Protein AF-A0A7S1W900-F1 (afdb_monomer)

Sequence (245 aa):
PTPAPTPAPTPAPTPAPTPSPEATLAKQIEGEIRQSGWLAIRGLQQLEGNLRAGLANKTVISDVAQSIVDKAKLDFRGRRREAERELDERFEALHAEALSPANYSEGDVRSAASRVQEAANVLSSISRDEIRAMRQDVRQRHRADATRVKILVKEVRTAAKEAQKFGRKVVKALRKSGAGRGAAKRAGVEMGLAADQMRLQAEIESERAEDLTEEYSAALEAALDSRIEQLQDAEDSERMARDDR

pLDDT: mean 90.15, std 6.51, range [66.5, 97.88]

Foldseek 3Di:
DDDDDDDDDDDDDDDDDDDDPVVVVLVVVLVVLLVQLVVLLVVLVVLLVVLVVCVVDLVNLLVVLVVLLVVLCVVLVVVLVVLVVQLVVLVVVLVVVVPPPPDDDPVSNVVSVVSNVVSVVSNVVSLVVSLVSSLVVLVVQLVVLLVSLVVSLVSSLVSLVVLLVSLVVQLVVCVVVVNPNVVSVVSNVVSNVSSVVSNVSSVVSSVSSNVSSVVSSVSSVVSNVVVSVVVVVVVVVVVVVVVVD

Structure (mmCIF, N/CA/C/O backbone):
data_AF-A0A7S1W900-F1
#
_entry.id   AF-A0A7S1W900-F1
#
loop_
_atom_site.group_PDB
_atom_site.id
_atom_site.type_symbol
_atom_site.label_atom_id
_atom_site.label_alt_id
_atom_site.label_comp_id
_atom_site.label_asym_id
_atom_site.label_entity_id
_atom_site.label_seq_id
_atom_site.pdbx_PDB_ins_code
_atom_site.Cartn_x
_atom_site.Cartn_y
_atom_site.Cartn_z
_atom_site.occupancy
_atom_site.B_iso_or_equiv
_atom_site.auth_seq_id
_atom_site.auth_comp_id
_atom_site.auth_asym_id
_atom_site.auth_atom_id
_atom_site.pdbx_PDB_model_num
ATOM 1 N N . PRO A 1 1 ? -34.437 -39.449 81.558 1.00 67.00 1 PRO A N 1
ATOM 2 C CA . PRO A 1 1 ? -33.569 -39.006 80.440 1.00 67.00 1 PRO A CA 1
ATOM 3 C C . PRO A 1 1 ? -34.423 -38.194 79.466 1.00 67.00 1 PRO A C 1
ATOM 5 O O . PRO A 1 1 ? -35.384 -38.734 78.929 1.00 67.00 1 PRO A O 1
ATOM 8 N N . THR A 1 2 ? -34.155 -36.897 79.333 1.00 70.00 2 THR A N 1
ATOM 9 C CA . THR A 1 2 ? -34.925 -36.004 78.454 1.00 70.00 2 THR A CA 1
ATOM 10 C C . THR A 1 2 ? -34.403 -36.166 77.024 1.00 70.00 2 THR A C 1
ATOM 12 O O . THR A 1 2 ? -33.193 -36.028 76.833 1.00 70.00 2 THR A O 1
ATOM 15 N N . PRO A 1 3 ? -35.244 -36.506 76.032 1.00 71.62 3 PRO A N 1
ATOM 16 C CA . PRO A 1 3 ? -34.784 -36.660 74.657 1.00 71.62 3 PRO A CA 1
ATOM 17 C C . PRO A 1 3 ? -34.205 -35.335 74.149 1.00 71.62 3 PRO A C 1
ATOM 19 O O . PRO A 1 3 ? -34.796 -34.271 74.340 1.00 71.62 3 PRO A O 1
ATOM 22 N N . ALA A 1 4 ? -33.022 -35.411 73.535 1.00 77.06 4 ALA A N 1
ATOM 23 C CA . ALA A 1 4 ? -32.377 -34.265 72.914 1.00 77.06 4 ALA A CA 1
ATOM 24 C C . ALA A 1 4 ? -33.270 -33.721 71.783 1.00 77.06 4 ALA A C 1
ATOM 26 O O . ALA A 1 4 ? -33.831 -34.518 71.023 1.00 77.06 4 ALA A O 1
ATOM 27 N N . PRO A 1 5 ? -33.428 -32.391 71.663 1.00 81.25 5 PRO A N 1
ATOM 28 C CA . PRO A 1 5 ? -34.291 -31.801 70.650 1.00 81.25 5 PRO A CA 1
ATOM 29 C C . PRO A 1 5 ? -33.794 -32.167 69.249 1.00 81.25 5 PRO A C 1
ATOM 31 O O . PRO A 1 5 ? -32.620 -31.993 68.921 1.00 81.25 5 PRO A O 1
ATOM 34 N N . THR A 1 6 ? -34.701 -32.676 68.416 1.00 83.44 6 THR A N 1
ATOM 35 C CA . THR A 1 6 ? -34.446 -32.914 66.995 1.00 83.44 6 THR A CA 1
ATOM 36 C C . THR A 1 6 ? -34.157 -31.572 66.309 1.00 83.44 6 THR A C 1
ATOM 38 O O . THR A 1 6 ? -34.955 -30.644 66.466 1.00 83.44 6 THR A O 1
ATOM 41 N N . PRO A 1 7 ? -33.044 -31.428 65.564 1.00 83.00 7 PRO A N 1
ATOM 42 C CA . PRO A 1 7 ? -32.741 -30.200 64.836 1.00 83.00 7 PRO A CA 1
ATOM 43 C C . PRO A 1 7 ? -33.877 -29.835 63.876 1.00 83.00 7 PRO A C 1
ATOM 45 O O . PRO A 1 7 ? -34.374 -30.692 63.144 1.00 83.00 7 PRO A O 1
ATOM 48 N N . ALA A 1 8 ? -34.278 -28.562 63.871 1.00 86.69 8 ALA A N 1
ATOM 49 C CA . ALA A 1 8 ? -35.253 -28.061 62.912 1.00 86.69 8 ALA A CA 1
ATOM 50 C C . ALA A 1 8 ? -34.697 -28.198 61.480 1.00 86.69 8 ALA A C 1
ATOM 52 O O . ALA A 1 8 ? -33.511 -27.923 61.264 1.00 86.69 8 ALA A O 1
ATOM 53 N N . PRO A 1 9 ? -35.519 -28.610 60.499 1.00 86.12 9 PRO A N 1
ATOM 54 C CA . PRO A 1 9 ? -35.070 -28.746 59.121 1.00 86.12 9 PRO A CA 1
ATOM 55 C C . PRO A 1 9 ? -34.566 -27.398 58.598 1.00 86.12 9 PRO A C 1
ATOM 57 O O . PRO A 1 9 ? -35.226 -26.369 58.756 1.00 86.12 9 PRO A O 1
ATOM 60 N N . THR A 1 10 ? -33.389 -27.401 57.971 1.00 89.69 10 THR A N 1
ATOM 61 C CA . THR A 1 10 ? -32.873 -26.226 57.265 1.00 89.69 10 THR A CA 1
ATOM 62 C C . THR A 1 10 ? -33.870 -25.841 56.166 1.00 89.69 10 THR A C 1
ATOM 64 O O . THR A 1 10 ? -34.232 -26.707 55.365 1.00 89.69 10 THR A O 1
ATOM 67 N N . PRO A 1 11 ? -34.337 -24.579 56.108 1.00 86.75 11 PRO A N 1
ATOM 68 C CA . PRO A 1 11 ? -35.240 -24.135 55.054 1.00 86.75 11 PRO A CA 1
ATOM 69 C C . PRO A 1 11 ? -34.627 -24.392 53.678 1.00 86.75 11 PRO A C 1
ATOM 71 O O . PRO A 1 11 ? -33.436 -24.146 53.470 1.00 86.75 11 PRO A O 1
ATOM 74 N N . ALA A 1 12 ? -35.441 -24.864 52.734 1.00 91.12 12 ALA A N 1
ATOM 75 C CA . ALA A 1 12 ? -35.015 -24.976 51.348 1.00 91.12 12 ALA A CA 1
ATOM 76 C C . ALA A 1 12 ? -34.582 -23.590 50.829 1.00 91.12 12 ALA A C 1
ATOM 78 O O . ALA A 1 12 ? -35.235 -22.591 51.150 1.00 91.12 12 ALA A O 1
ATOM 79 N N . PRO A 1 13 ? -33.496 -23.502 50.044 1.00 89.44 13 PRO A N 1
ATOM 80 C CA . PRO A 1 13 ? -33.056 -22.230 49.495 1.00 89.44 13 PRO A CA 1
ATOM 81 C C . PRO A 1 13 ? -34.168 -21.623 48.632 1.00 89.44 13 PRO A C 1
ATOM 83 O O . PRO A 1 13 ? -34.720 -22.285 47.753 1.00 89.44 13 PRO A O 1
ATOM 86 N N . THR A 1 14 ? -34.492 -20.352 48.877 1.00 91.50 14 THR A N 1
ATOM 87 C CA . THR A 1 14 ? -35.422 -19.598 48.031 1.00 91.50 14 THR A CA 1
ATOM 88 C C . THR A 1 14 ? -34.877 -19.559 46.596 1.00 91.50 14 THR A C 1
ATOM 90 O O . THR A 1 14 ? -33.707 -19.206 46.417 1.00 91.50 14 THR A O 1
ATOM 93 N N . PRO A 1 15 ? -35.684 -19.889 45.568 1.00 87.69 15 PRO A N 1
ATOM 94 C CA . PRO A 1 15 ? -35.248 -19.820 44.178 1.00 87.69 15 PRO A CA 1
ATOM 95 C C . PRO A 1 15 ? -34.748 -18.417 43.827 1.00 87.69 15 PRO A C 1
ATOM 97 O O . PRO A 1 15 ? -35.372 -17.416 44.188 1.00 87.69 15 PRO A O 1
ATOM 100 N N . ALA A 1 16 ? -33.632 -18.335 43.101 1.00 87.88 16 ALA A N 1
ATOM 101 C CA . ALA A 1 16 ? -33.170 -17.064 42.559 1.00 87.88 16 ALA A CA 1
ATOM 102 C C . ALA A 1 16 ? -34.217 -16.507 41.573 1.00 87.88 16 ALA A C 1
ATOM 104 O O . ALA A 1 16 ? -34.815 -17.280 40.818 1.00 87.88 16 ALA A O 1
ATOM 105 N N . PRO A 1 17 ? -34.446 -15.183 41.544 1.00 82.62 17 PRO A N 1
ATOM 106 C CA . PRO A 1 17 ? -35.405 -14.590 40.623 1.00 82.62 17 PRO A CA 1
ATOM 107 C C . PRO A 1 17 ? -34.992 -14.854 39.172 1.00 82.62 17 PRO A C 1
ATOM 109 O O . PRO A 1 17 ? -33.846 -14.616 38.781 1.00 82.62 17 PRO A O 1
ATOM 112 N N . THR A 1 18 ? -35.941 -15.319 38.361 1.00 87.44 18 THR A N 1
ATOM 113 C CA . THR A 1 18 ? -35.760 -15.453 36.914 1.00 87.44 18 THR A CA 1
ATOM 114 C C . THR A 1 18 ? -35.522 -14.066 36.302 1.00 87.44 18 THR A C 1
ATOM 116 O O . THR A 1 18 ? -36.272 -13.133 36.605 1.00 87.44 18 THR A O 1
ATOM 119 N N . PRO A 1 19 ? -34.490 -13.880 35.459 1.00 80.25 19 PRO A N 1
ATOM 120 C CA . PRO A 1 19 ? -34.249 -12.594 34.816 1.00 80.25 19 PRO A CA 1
ATOM 121 C C . PRO A 1 19 ? -35.414 -12.205 33.895 1.00 80.25 19 PRO A C 1
ATOM 123 O O . PRO A 1 19 ? -35.960 -13.039 33.177 1.00 80.25 19 PRO A O 1
ATOM 126 N N . SER A 1 20 ? -35.770 -10.917 33.894 1.00 84.19 20 SER A N 1
ATOM 127 C CA . SER A 1 20 ? -36.757 -10.360 32.959 1.00 84.19 20 SER A CA 1
ATOM 128 C C . SER A 1 20 ? -36.246 -10.439 31.508 1.00 84.19 20 SER A C 1
ATOM 130 O O . SER A 1 20 ? -35.050 -10.212 31.291 1.00 84.19 20 SER A O 1
ATOM 132 N N . PRO A 1 21 ? -37.116 -10.670 30.502 1.00 78.94 21 PRO A N 1
ATOM 133 C CA . PRO A 1 21 ? -36.743 -10.647 29.084 1.00 78.94 21 PRO A CA 1
ATOM 134 C C . PRO A 1 21 ? -35.971 -9.388 28.662 1.00 78.94 21 PRO A C 1
ATOM 136 O O . PRO A 1 21 ? -35.023 -9.470 27.882 1.00 78.94 21 PRO A O 1
ATOM 139 N N . GLU A 1 22 ? -36.312 -8.225 29.227 1.00 75.19 22 GLU A N 1
ATOM 140 C CA . GLU A 1 22 ? -35.608 -6.961 28.963 1.00 75.19 22 GLU A CA 1
ATOM 141 C C . GLU A 1 22 ? -34.148 -6.996 29.433 1.00 75.19 22 GLU A C 1
ATOM 143 O O . GLU A 1 22 ? -33.258 -6.470 28.764 1.00 75.19 22 GLU A O 1
ATOM 148 N N . ALA A 1 23 ? -33.887 -7.639 30.576 1.00 75.25 23 ALA A N 1
ATOM 149 C CA . ALA A 1 23 ? -32.537 -7.792 31.107 1.00 75.25 23 ALA A CA 1
ATOM 150 C C . ALA A 1 23 ? -31.701 -8.736 30.230 1.00 75.25 23 ALA A C 1
ATOM 152 O O . ALA A 1 23 ? -30.505 -8.504 30.049 1.00 75.25 23 ALA A O 1
ATOM 153 N N . THR A 1 24 ? -32.328 -9.766 29.657 1.00 83.88 24 THR A N 1
ATOM 154 C CA . THR A 1 24 ? -31.685 -10.680 28.705 1.00 83.88 24 THR A CA 1
ATOM 155 C C . THR A 1 24 ? -31.317 -9.959 27.408 1.00 83.88 24 THR A C 1
ATOM 157 O O . THR A 1 24 ? -30.159 -10.010 26.999 1.00 83.88 24 THR A O 1
ATOM 160 N N . LEU A 1 25 ? -32.253 -9.210 26.812 1.00 77.25 25 LEU A N 1
ATOM 161 C CA . LEU A 1 25 ? -31.998 -8.441 25.589 1.00 77.25 25 LEU A CA 1
ATOM 162 C C . LEU A 1 25 ? -30.910 -7.377 25.798 1.00 77.25 25 LEU A C 1
ATOM 164 O O . LEU A 1 25 ? -30.047 -7.192 24.945 1.00 77.25 25 LEU A O 1
ATOM 168 N N . ALA A 1 26 ? -30.908 -6.702 26.952 1.00 75.31 26 ALA A N 1
ATOM 169 C CA . ALA A 1 26 ? -29.874 -5.726 27.274 1.00 75.31 26 ALA A CA 1
ATOM 170 C C . ALA A 1 26 ? -28.474 -6.366 27.335 1.00 75.31 26 ALA A C 1
ATOM 172 O O . ALA A 1 26 ? -27.530 -5.831 26.757 1.00 75.31 26 ALA A O 1
ATOM 173 N N . LYS A 1 27 ? -28.336 -7.530 27.979 1.00 84.06 27 LYS A N 1
ATOM 174 C CA . LYS A 1 27 ? -27.060 -8.264 28.004 1.00 84.06 27 LYS A CA 1
ATOM 175 C C . LYS A 1 27 ? -26.620 -8.722 26.615 1.00 84.06 27 LYS A C 1
ATOM 177 O O . LYS A 1 27 ? -25.426 -8.727 26.332 1.00 84.06 27 LYS A O 1
ATOM 182 N N . GLN A 1 28 ? -27.565 -9.092 25.754 1.00 86.81 28 GLN A N 1
ATOM 183 C CA . GLN A 1 28 ? -27.255 -9.487 24.38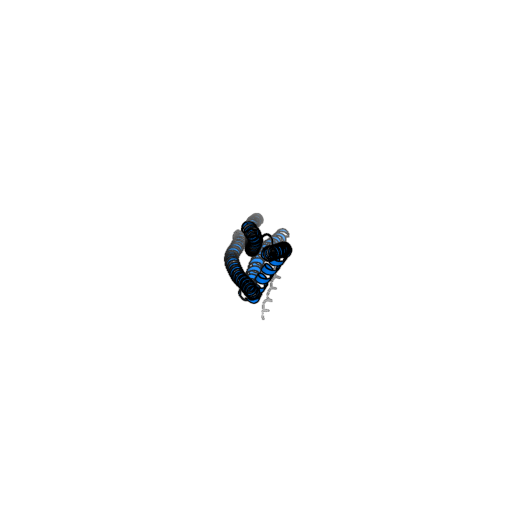4 1.00 86.81 28 GLN A CA 1
ATOM 184 C C . GLN A 1 28 ? -26.713 -8.304 23.568 1.00 86.81 28 GLN A C 1
ATOM 186 O O . GLN A 1 28 ? -25.628 -8.409 23.003 1.00 86.81 28 GLN A O 1
ATOM 191 N N . ILE A 1 29 ? -27.401 -7.157 23.589 1.00 78.94 29 ILE A N 1
ATOM 192 C CA . ILE A 1 29 ? -26.955 -5.939 22.888 1.00 78.94 29 ILE A CA 1
ATOM 193 C C . ILE A 1 29 ? -25.596 -5.462 23.428 1.00 78.94 29 ILE A C 1
ATOM 195 O O . ILE A 1 29 ? -24.733 -5.041 22.661 1.00 78.94 29 ILE A O 1
ATOM 199 N N . GLU A 1 30 ? -25.373 -5.545 24.744 1.00 81.44 30 GLU A N 1
ATOM 200 C CA . GLU A 1 30 ? -24.059 -5.291 25.350 1.00 81.44 30 GLU A CA 1
ATOM 201 C C . GLU A 1 30 ? -22.972 -6.191 24.759 1.00 81.44 30 GLU A C 1
ATOM 203 O O . GLU A 1 30 ? -21.899 -5.701 24.397 1.00 81.44 30 GLU A O 1
ATOM 208 N N . GLY A 1 31 ? -23.249 -7.494 24.672 1.00 87.50 31 GLY A N 1
ATOM 209 C CA . GLY A 1 31 ? -22.343 -8.477 24.092 1.00 87.50 31 GLY A CA 1
ATOM 210 C C . GLY A 1 31 ? -21.997 -8.147 22.643 1.00 87.50 31 GLY A C 1
ATOM 211 O O . GLY A 1 31 ? -20.819 -8.104 22.303 1.00 87.50 31 GLY A O 1
ATOM 212 N N . GLU A 1 32 ? -23.000 -7.828 21.825 1.00 86.25 32 GLU A N 1
ATOM 213 C CA . GLU A 1 32 ? -22.837 -7.493 20.405 1.00 86.25 32 GLU A CA 1
ATOM 214 C C . GLU A 1 32 ? -21.998 -6.222 20.197 1.00 86.25 32 GLU A C 1
ATOM 216 O O . GLU A 1 32 ? -21.042 -6.233 19.418 1.00 86.25 32 GLU A O 1
ATOM 221 N N . ILE A 1 33 ? -22.283 -5.143 20.939 1.00 80.81 33 ILE A N 1
ATOM 222 C CA . ILE A 1 33 ? -21.513 -3.892 20.842 1.00 80.81 33 ILE A CA 1
ATOM 223 C C . ILE A 1 33 ? -20.058 -4.124 21.262 1.00 80.81 33 ILE A C 1
ATOM 225 O O . ILE A 1 33 ? -19.132 -3.665 20.586 1.00 80.81 33 ILE A O 1
ATOM 229 N N . ARG A 1 34 ? -19.837 -4.844 22.372 1.00 84.94 34 ARG A N 1
ATOM 230 C CA . ARG A 1 34 ? -18.475 -5.156 22.818 1.00 84.94 34 ARG A CA 1
ATOM 231 C C . ARG A 1 34 ? -17.745 -6.007 21.791 1.00 84.94 34 ARG A C 1
ATOM 233 O O . ARG A 1 34 ? -16.595 -5.714 21.477 1.00 84.94 34 ARG A O 1
ATOM 240 N N . GLN A 1 35 ? -18.406 -7.031 21.267 1.00 89.75 35 GLN A N 1
ATOM 241 C CA . GLN A 1 35 ? -17.838 -7.922 20.268 1.00 89.75 35 GLN A CA 1
ATOM 242 C C . GLN A 1 35 ? -17.445 -7.158 19.001 1.00 89.75 35 GLN A C 1
ATOM 244 O O . GLN A 1 35 ? -16.332 -7.346 18.522 1.00 89.75 35 GLN A O 1
ATOM 249 N N . SER A 1 36 ? -18.295 -6.258 18.500 1.00 83.81 36 SER A N 1
ATOM 250 C CA . SER A 1 36 ? -17.981 -5.425 17.332 1.00 83.81 36 SER A CA 1
ATOM 251 C C . SER A 1 36 ? -16.737 -4.554 17.558 1.00 83.81 36 SER A C 1
ATOM 253 O O . SER A 1 36 ? -15.822 -4.574 16.735 1.00 83.81 36 SER A O 1
ATOM 255 N N . GLY A 1 37 ? -16.638 -3.869 18.705 1.00 81.00 37 GLY A N 1
ATOM 256 C CA . GLY A 1 37 ? -15.454 -3.069 19.044 1.00 81.00 37 GLY A CA 1
ATOM 257 C C . GLY A 1 37 ? -14.169 -3.901 19.124 1.00 81.00 37 GLY A C 1
ATOM 258 O O . GLY A 1 37 ? -13.145 -3.520 18.559 1.00 81.00 37 GLY A O 1
ATOM 259 N N . TRP A 1 38 ? -14.227 -5.070 19.768 1.00 89.19 38 TRP A N 1
ATOM 260 C CA . TRP A 1 38 ? -13.081 -5.979 19.875 1.00 89.19 38 TRP A CA 1
ATOM 261 C C . TRP A 1 38 ? -12.681 -6.618 18.541 1.00 89.19 38 TRP A C 1
ATOM 263 O O . TRP A 1 38 ? -11.497 -6.871 18.324 1.00 89.19 38 TRP A O 1
ATOM 273 N N . LEU A 1 39 ? -13.631 -6.864 17.635 1.00 90.06 39 LEU A N 1
ATOM 274 C CA . LEU A 1 39 ? -13.332 -7.356 16.288 1.00 90.06 39 LEU A CA 1
ATOM 275 C C . LEU A 1 39 ? -12.540 -6.327 15.474 1.00 90.06 39 LEU A C 1
ATOM 277 O O . LEU A 1 39 ? -11.573 -6.707 14.820 1.00 90.06 39 LEU A O 1
ATOM 281 N N . ALA A 1 40 ? -12.886 -5.041 15.561 1.00 83.31 40 ALA A N 1
ATOM 282 C CA . ALA A 1 40 ? -12.136 -3.987 14.878 1.00 83.31 40 ALA A CA 1
ATOM 283 C C . ALA A 1 40 ? -10.716 -3.808 15.459 1.00 83.31 40 ALA A C 1
ATOM 285 O O . ALA A 1 40 ? -9.762 -3.666 14.695 1.00 83.31 40 ALA A O 1
ATOM 286 N N . ILE A 1 41 ? -10.540 -3.925 16.786 1.00 87.44 41 ILE A N 1
ATOM 287 C CA . ILE A 1 41 ? -9.203 -3.965 17.422 1.00 87.44 41 ILE A CA 1
ATOM 288 C C . ILE A 1 41 ? -8.391 -5.166 16.912 1.00 87.44 41 ILE A C 1
ATOM 290 O O . ILE A 1 41 ? -7.233 -5.014 16.535 1.00 87.44 41 ILE A O 1
ATOM 294 N N . ARG A 1 42 ? -8.999 -6.357 16.826 1.00 92.81 42 ARG A N 1
ATOM 295 C CA . ARG A 1 42 ? -8.333 -7.540 16.257 1.00 92.81 42 ARG A CA 1
ATOM 296 C C . ARG A 1 42 ? -7.947 -7.328 14.789 1.00 92.81 42 ARG A C 1
ATOM 298 O O . ARG A 1 42 ? -6.903 -7.811 14.367 1.00 92.81 42 ARG A O 1
ATOM 305 N N . GLY A 1 43 ? -8.760 -6.595 14.028 1.00 88.00 43 GLY A N 1
ATOM 306 C CA . GLY A 1 43 ? -8.434 -6.179 12.665 1.00 88.00 43 GLY A CA 1
ATOM 307 C C . GLY A 1 43 ? -7.162 -5.328 12.595 1.00 88.00 43 GLY A C 1
ATOM 308 O O . GLY A 1 43 ? -6.315 -5.587 11.742 1.00 88.00 43 GLY A O 1
ATOM 309 N N . LEU A 1 44 ? -6.986 -4.374 13.522 1.00 85.62 44 LEU A N 1
ATOM 310 C CA . LEU A 1 44 ? -5.751 -3.581 13.635 1.00 85.62 44 LEU A CA 1
ATOM 311 C C . LEU A 1 44 ? -4.548 -4.469 13.963 1.00 85.62 44 LEU A C 1
ATOM 313 O O . LEU A 1 44 ? -3.542 -4.405 13.266 1.00 85.62 44 LEU A O 1
ATOM 317 N N . GLN A 1 45 ? -4.679 -5.361 14.946 1.00 91.62 45 GLN A N 1
ATOM 318 C CA . GLN A 1 45 ? -3.609 -6.290 15.336 1.00 91.62 45 GLN A CA 1
ATOM 319 C C . GLN A 1 45 ? -3.221 -7.253 14.207 1.00 91.62 45 GLN A C 1
ATOM 321 O O . GLN A 1 45 ? -2.052 -7.587 14.029 1.00 91.62 45 GLN A O 1
ATOM 326 N N . GLN A 1 46 ? -4.193 -7.710 13.414 1.00 94.69 46 GLN A N 1
ATOM 327 C CA . GLN A 1 46 ? -3.918 -8.544 12.248 1.00 94.69 46 GLN A CA 1
ATOM 328 C C . GLN A 1 46 ? -3.172 -7.756 11.164 1.00 94.69 46 GLN A C 1
ATOM 330 O O . GLN A 1 46 ? -2.237 -8.285 10.566 1.00 94.69 46 GLN A O 1
ATOM 335 N N . LEU A 1 47 ? -3.559 -6.500 10.917 1.00 90.19 47 LEU A N 1
ATOM 336 C CA . LEU A 1 47 ? -2.846 -5.619 9.992 1.00 90.19 47 LEU A CA 1
ATOM 337 C C . LEU A 1 47 ? -1.409 -5.364 10.467 1.00 90.19 47 LEU A C 1
ATOM 339 O O . LEU A 1 47 ? -0.482 -5.537 9.683 1.00 90.19 47 LEU A O 1
ATOM 343 N N . GLU A 1 48 ? -1.221 -5.049 11.749 1.00 92.31 48 GLU A N 1
ATOM 344 C CA . GLU A 1 48 ? 0.088 -4.902 12.399 1.00 92.31 48 GLU A CA 1
ATOM 345 C C . GLU A 1 48 ? 0.946 -6.163 12.216 1.00 92.31 48 GLU A C 1
ATOM 347 O O . GLU A 1 48 ? 2.098 -6.084 11.788 1.00 92.31 48 GLU A O 1
ATOM 352 N N . GLY A 1 49 ? 0.374 -7.342 12.480 1.00 93.56 49 GLY A N 1
ATOM 353 C CA . GLY A 1 49 ? 1.042 -8.629 12.296 1.00 93.56 49 GLY A CA 1
ATOM 354 C C . GLY A 1 49 ? 1.461 -8.880 10.847 1.00 93.56 49 GLY A C 1
ATOM 355 O O . GLY A 1 49 ? 2.584 -9.320 10.604 1.00 93.56 49 GLY A O 1
ATOM 356 N N . ASN A 1 50 ? 0.601 -8.546 9.882 1.00 93.00 50 ASN A N 1
ATOM 357 C CA . ASN A 1 50 ? 0.912 -8.662 8.458 1.00 93.00 50 ASN A CA 1
ATOM 358 C C . ASN A 1 50 ? 2.032 -7.698 8.035 1.00 93.00 50 ASN A C 1
ATOM 360 O O . ASN A 1 50 ? 2.951 -8.114 7.331 1.00 93.00 50 ASN A O 1
ATOM 364 N N . LEU A 1 51 ? 1.983 -6.436 8.481 1.00 91.62 51 LEU A N 1
ATOM 365 C CA . LEU A 1 51 ? 3.006 -5.427 8.186 1.00 91.62 51 LEU A CA 1
ATOM 366 C C . LEU A 1 51 ? 4.359 -5.824 8.783 1.00 91.62 51 LEU A C 1
ATOM 368 O O . LEU A 1 51 ? 5.364 -5.828 8.074 1.00 91.62 51 LEU A O 1
ATOM 372 N N . ARG A 1 52 ? 4.382 -6.255 10.051 1.00 94.69 52 ARG A N 1
ATOM 373 C CA . ARG A 1 52 ? 5.598 -6.771 10.697 1.00 94.69 52 ARG A CA 1
ATOM 374 C C . ARG A 1 52 ? 6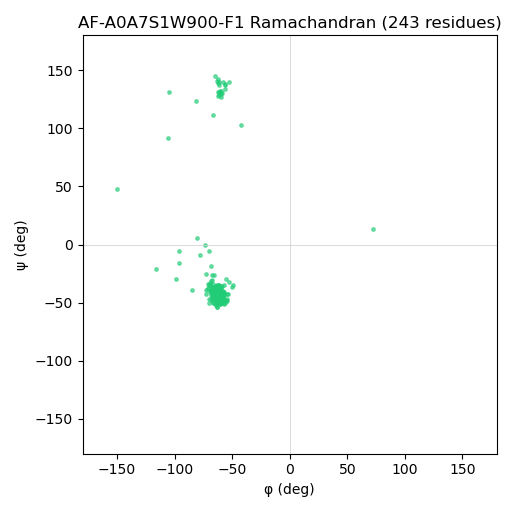.156 -7.998 9.995 1.00 94.69 52 ARG A C 1
ATOM 376 O O . ARG A 1 52 ? 7.363 -8.076 9.798 1.00 94.69 52 ARG A O 1
ATOM 383 N N . ALA A 1 53 ? 5.307 -8.954 9.620 1.00 93.19 53 ALA A N 1
ATOM 384 C CA . ALA A 1 53 ? 5.748 -10.137 8.886 1.00 93.19 53 ALA A CA 1
ATOM 385 C C . ALA A 1 53 ? 6.345 -9.759 7.520 1.00 93.19 53 ALA A C 1
ATOM 387 O O . ALA A 1 53 ? 7.361 -10.326 7.120 1.00 93.19 53 ALA A O 1
ATOM 388 N N . GLY A 1 54 ? 5.752 -8.773 6.840 1.00 91.50 54 GLY A N 1
ATOM 389 C CA . GLY A 1 54 ? 6.286 -8.197 5.609 1.00 91.50 54 GLY A CA 1
ATOM 390 C C . GLY A 1 54 ? 7.650 -7.533 5.811 1.00 91.50 54 GLY A C 1
ATOM 391 O O . GLY A 1 54 ? 8.580 -7.839 5.075 1.00 91.50 54 GLY A O 1
ATOM 392 N N . LEU A 1 55 ? 7.793 -6.690 6.838 1.00 93.06 55 LEU A N 1
ATOM 393 C CA . LEU A 1 55 ? 9.052 -6.023 7.198 1.00 93.06 55 LEU A CA 1
ATOM 394 C C . LEU A 1 55 ? 10.163 -7.005 7.582 1.00 93.06 55 LEU A C 1
ATOM 396 O O . LEU A 1 55 ? 11.306 -6.859 7.153 1.00 93.06 55 LEU A O 1
ATOM 400 N N . ALA A 1 56 ? 9.831 -8.033 8.363 1.00 94.88 56 ALA A N 1
ATOM 401 C CA . ALA A 1 56 ? 10.790 -9.046 8.792 1.00 94.88 56 ALA A CA 1
ATOM 402 C C . ALA A 1 56 ? 11.283 -9.920 7.626 1.00 94.88 56 ALA A C 1
ATOM 404 O O . ALA A 1 56 ? 12.387 -10.466 7.681 1.00 94.88 56 ALA A O 1
ATOM 405 N N . ASN A 1 57 ? 10.482 -10.058 6.566 1.00 95.88 57 ASN A N 1
ATOM 406 C CA . ASN A 1 57 ? 10.805 -10.887 5.417 1.00 95.88 57 ASN A CA 1
ATOM 407 C C . ASN A 1 57 ? 11.216 -10.036 4.207 1.00 95.88 57 ASN A C 1
ATOM 409 O O . ASN A 1 57 ? 10.397 -9.682 3.359 1.00 95.88 57 ASN A O 1
ATOM 413 N N . LYS A 1 58 ? 12.525 -9.783 4.079 1.00 94.00 58 LYS A N 1
ATOM 414 C CA . LYS A 1 58 ? 13.107 -9.049 2.938 1.00 94.00 58 LYS A CA 1
ATOM 415 C C . LYS A 1 58 ? 12.701 -9.623 1.576 1.00 94.00 58 LYS A C 1
ATOM 417 O O . LYS A 1 58 ? 12.563 -8.860 0.624 1.00 94.00 58 LYS A O 1
ATOM 422 N N . THR A 1 59 ? 12.488 -10.938 1.480 1.00 96.00 59 THR A N 1
ATOM 423 C CA . THR A 1 59 ? 12.036 -11.583 0.240 1.00 96.00 59 THR A CA 1
ATOM 424 C C . THR A 1 59 ? 10.640 -11.108 -0.143 1.00 96.00 59 THR A C 1
ATOM 426 O O . THR A 1 59 ? 10.437 -10.744 -1.289 1.00 96.00 59 THR A O 1
ATOM 429 N N . VAL A 1 60 ? 9.713 -10.980 0.813 1.00 94.81 60 VAL A N 1
ATOM 430 C CA . VAL A 1 60 ? 8.355 -10.476 0.536 1.00 94.81 60 VAL A CA 1
ATOM 431 C C . VAL A 1 60 ? 8.394 -9.049 -0.007 1.00 94.81 60 VAL A C 1
ATOM 433 O O . VAL A 1 60 ? 7.712 -8.751 -0.983 1.00 94.81 60 VAL A O 1
ATOM 436 N N . ILE A 1 61 ? 9.200 -8.162 0.584 1.00 95.19 61 ILE A N 1
ATOM 437 C CA . ILE A 1 61 ? 9.338 -6.782 0.087 1.00 95.19 61 ILE A CA 1
ATOM 438 C C . ILE A 1 61 ? 9.954 -6.768 -1.317 1.00 95.19 61 ILE A C 1
ATOM 440 O O . ILE A 1 61 ? 9.445 -6.079 -2.201 1.00 95.19 61 ILE A O 1
ATOM 444 N N . SER A 1 62 ? 11.010 -7.556 -1.536 1.00 95.12 62 SER A N 1
ATOM 445 C CA . SER A 1 62 ? 11.654 -7.698 -2.847 1.00 95.12 62 SER A CA 1
ATOM 446 C C . SER A 1 62 ? 10.686 -8.232 -3.909 1.00 95.12 62 SER A C 1
ATOM 448 O O . SER A 1 62 ? 10.641 -7.694 -5.012 1.00 95.12 62 SER A O 1
ATOM 450 N N . ASP A 1 63 ? 9.861 -9.225 -3.571 1.00 96.38 63 ASP A N 1
ATOM 451 C CA . ASP A 1 63 ? 8.865 -9.815 -4.469 1.00 96.38 63 ASP A CA 1
ATOM 452 C C . ASP A 1 63 ? 7.759 -8.810 -4.820 1.00 96.38 63 ASP A C 1
ATOM 454 O O . ASP A 1 63 ? 7.335 -8.714 -5.973 1.00 96.38 63 ASP A O 1
ATOM 458 N N . VAL A 1 64 ? 7.307 -8.009 -3.846 1.00 95.44 64 VAL A N 1
ATOM 459 C CA . VAL A 1 64 ? 6.335 -6.933 -4.098 1.00 95.44 64 VAL A CA 1
ATOM 460 C C . VAL A 1 64 ? 6.947 -5.851 -4.988 1.00 95.44 64 VAL A C 1
ATOM 462 O O . VAL A 1 64 ? 6.290 -5.418 -5.937 1.00 95.44 64 VAL A O 1
ATOM 465 N N . ALA A 1 65 ? 8.192 -5.439 -4.734 1.00 96.94 65 ALA A N 1
ATOM 466 C CA . ALA A 1 65 ? 8.906 -4.490 -5.587 1.00 96.94 65 ALA A CA 1
ATOM 467 C C . ALA A 1 65 ? 9.061 -5.033 -7.017 1.00 96.94 65 ALA A C 1
ATOM 469 O O . ALA A 1 65 ? 8.750 -4.330 -7.978 1.00 96.94 65 ALA A O 1
ATOM 470 N N . GLN A 1 66 ? 9.443 -6.305 -7.165 1.00 97.31 66 GLN A N 1
ATOM 471 C CA . GLN A 1 66 ? 9.552 -6.969 -8.463 1.00 97.31 66 GLN A CA 1
ATOM 472 C C . GLN A 1 66 ? 8.205 -7.009 -9.193 1.00 97.31 66 GLN A C 1
ATOM 474 O O . GLN A 1 66 ? 8.136 -6.673 -10.370 1.00 97.31 66 GLN A O 1
ATOM 479 N N . SER A 1 67 ? 7.113 -7.325 -8.494 1.00 97.62 67 SER A N 1
ATOM 480 C CA . SER A 1 67 ? 5.769 -7.313 -9.080 1.00 97.62 67 SER A CA 1
ATOM 481 C C . SER A 1 67 ? 5.353 -5.922 -9.583 1.00 97.62 67 SER A C 1
ATOM 483 O O . SER A 1 67 ? 4.681 -5.827 -10.612 1.00 97.62 67 SER A O 1
ATOM 485 N N . ILE A 1 68 ? 5.750 -4.845 -8.891 1.00 97.38 68 ILE A N 1
ATOM 486 C CA . ILE A 1 68 ? 5.505 -3.461 -9.334 1.00 97.38 68 ILE A CA 1
ATOM 487 C C . ILE A 1 68 ? 6.296 -3.159 -10.611 1.00 97.38 68 ILE A C 1
ATOM 489 O O . ILE A 1 68 ? 5.733 -2.618 -11.564 1.00 97.38 68 ILE A O 1
ATOM 493 N N . VAL A 1 69 ? 7.572 -3.549 -10.652 1.00 97.50 69 VAL A N 1
ATOM 494 C CA . VAL A 1 69 ? 8.425 -3.417 -11.841 1.00 97.50 69 VAL A CA 1
ATOM 495 C C . VAL A 1 69 ? 7.833 -4.185 -13.023 1.00 97.50 69 VAL A C 1
ATOM 497 O O . VAL A 1 69 ? 7.674 -3.620 -14.101 1.00 97.50 69 VAL A O 1
ATOM 500 N N . ASP A 1 70 ? 7.456 -5.450 -12.831 1.00 97.31 70 ASP A N 1
ATOM 501 C CA . ASP A 1 70 ? 6.924 -6.307 -13.895 1.00 97.31 70 ASP A CA 1
ATOM 502 C C . ASP A 1 70 ? 5.616 -5.759 -14.471 1.00 97.31 70 ASP A C 1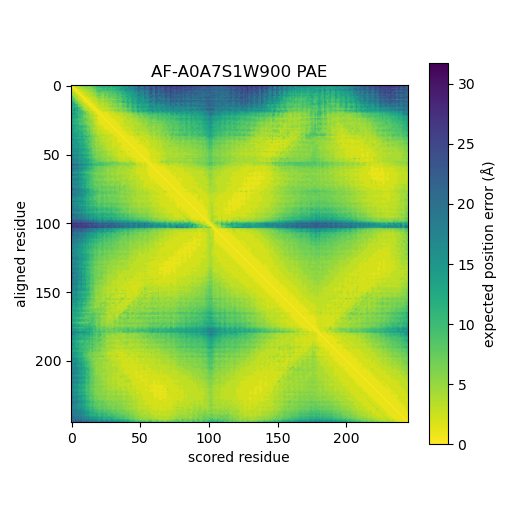
ATOM 504 O O . ASP A 1 70 ? 5.417 -5.766 -15.690 1.00 97.31 70 ASP A O 1
ATOM 508 N N . LYS A 1 71 ? 4.737 -5.244 -13.603 1.00 97.88 71 LYS A N 1
ATOM 509 C CA . LYS A 1 71 ? 3.499 -4.583 -14.017 1.00 97.88 71 LYS A CA 1
ATOM 510 C C . LYS A 1 71 ? 3.793 -3.332 -14.846 1.00 97.88 71 LYS A C 1
ATOM 512 O O . LYS A 1 71 ? 3.254 -3.204 -15.941 1.00 97.88 71 LYS A O 1
ATOM 517 N N . ALA A 1 72 ? 4.676 -2.449 -14.376 1.00 96.81 72 ALA A N 1
ATOM 518 C CA . ALA A 1 72 ? 5.040 -1.246 -15.121 1.00 96.81 72 ALA A CA 1
ATOM 519 C C . ALA A 1 72 ? 5.676 -1.597 -16.481 1.00 96.81 72 ALA A C 1
ATOM 521 O O . ALA A 1 72 ? 5.261 -1.073 -17.513 1.00 96.81 72 ALA A O 1
ATOM 522 N N . LYS A 1 73 ? 6.584 -2.579 -16.532 1.00 96.44 73 LYS A N 1
ATOM 523 C CA . LYS A 1 73 ? 7.147 -3.081 -17.795 1.00 96.44 73 LYS A CA 1
ATOM 524 C C . LYS A 1 73 ? 6.078 -3.589 -18.749 1.00 96.44 73 LYS A C 1
ATOM 526 O O . LYS A 1 73 ? 6.182 -3.372 -19.955 1.00 96.44 73 LYS A O 1
ATOM 531 N N . LEU A 1 74 ? 5.077 -4.303 -18.237 1.00 97.12 74 LEU A N 1
ATOM 532 C CA . LEU A 1 74 ? 3.975 -4.813 -19.044 1.00 97.12 74 LEU A CA 1
ATOM 533 C C . LEU A 1 74 ? 3.141 -3.667 -19.631 1.00 97.12 74 LEU A C 1
ATOM 535 O O . LEU A 1 74 ? 2.897 -3.671 -20.839 1.00 97.12 74 LEU A O 1
ATOM 539 N N . ASP A 1 75 ? 2.783 -2.680 -18.809 1.00 97.56 75 ASP A N 1
ATOM 540 C CA . ASP A 1 75 ? 1.970 -1.523 -19.201 1.00 97.56 75 ASP A CA 1
ATOM 541 C C . ASP A 1 75 ? 2.667 -0.662 -20.274 1.00 97.56 75 ASP A C 1
ATOM 543 O O . ASP A 1 75 ? 2.020 -0.140 -21.185 1.00 97.56 75 ASP A O 1
ATOM 547 N N . PHE A 1 76 ? 3.999 -0.552 -20.220 1.00 97.19 76 PHE A N 1
ATOM 548 C CA . PHE A 1 76 ? 4.791 0.255 -21.158 1.00 97.19 76 PHE A CA 1
ATOM 549 C C . PHE A 1 76 ? 5.387 -0.534 -22.334 1.00 97.19 76 PHE A C 1
ATOM 551 O O . PHE A 1 76 ? 5.929 0.068 -23.265 1.00 97.19 76 PHE A O 1
ATOM 558 N N . ARG A 1 77 ? 5.245 -1.866 -22.359 1.00 97.44 77 ARG A N 1
ATOM 559 C CA . ARG A 1 77 ? 5.847 -2.754 -23.373 1.00 97.44 77 ARG A CA 1
ATOM 560 C C . ARG A 1 77 ? 5.510 -2.357 -24.809 1.00 97.44 77 ARG A C 1
ATOM 562 O O . ARG A 1 77 ? 6.380 -2.417 -25.672 1.00 97.44 77 ARG A O 1
ATOM 569 N N . GLY A 1 78 ? 4.253 -1.998 -25.074 1.00 97.44 78 GLY A N 1
ATOM 570 C CA . GLY A 1 78 ? 3.800 -1.612 -26.415 1.00 97.44 78 GLY A CA 1
ATOM 571 C C . GLY A 1 78 ? 4.502 -0.349 -26.913 1.00 97.44 78 GLY A C 1
ATOM 572 O O . GLY A 1 78 ? 5.145 -0.382 -27.957 1.00 97.44 78 GLY A O 1
ATOM 573 N N . ARG A 1 79 ? 4.451 0.720 -26.106 1.00 97.62 79 ARG A N 1
ATOM 574 C CA . ARG A 1 79 ? 5.101 2.009 -26.396 1.00 97.62 79 ARG A CA 1
ATOM 575 C C . ARG A 1 79 ? 6.611 1.863 -26.559 1.00 97.62 79 ARG A C 1
ATOM 577 O O . ARG A 1 79 ? 7.177 2.450 -27.471 1.00 97.62 79 ARG A O 1
ATOM 584 N N . ARG A 1 80 ? 7.257 1.073 -25.692 1.00 97.25 80 ARG A N 1
ATOM 585 C CA . ARG A 1 80 ? 8.701 0.812 -25.775 1.00 97.25 80 ARG A CA 1
ATOM 586 C C . ARG A 1 80 ? 9.065 0.137 -27.098 1.00 97.25 80 ARG A C 1
ATOM 588 O O . ARG A 1 80 ? 9.908 0.662 -27.806 1.00 97.25 80 ARG A O 1
ATOM 595 N N . ARG A 1 81 ? 8.381 -0.950 -27.475 1.00 97.56 81 ARG A N 1
ATOM 596 C CA . ARG A 1 81 ? 8.642 -1.664 -28.741 1.00 97.56 81 ARG A CA 1
ATOM 597 C C . ARG A 1 81 ? 8.445 -0.796 -29.981 1.00 97.56 81 ARG A C 1
ATOM 599 O O . ARG A 1 81 ? 9.139 -0.982 -30.971 1.00 97.56 81 ARG A O 1
ATOM 606 N N . GLU A 1 82 ? 7.453 0.087 -29.958 1.00 96.94 82 GLU A N 1
ATOM 607 C CA . GLU A 1 82 ? 7.203 1.021 -31.057 1.00 96.94 82 GLU A CA 1
ATOM 608 C C . GLU A 1 82 ? 8.325 2.056 -31.172 1.00 96.94 82 GLU A C 1
ATOM 610 O O . GLU A 1 82 ? 8.877 2.226 -32.253 1.00 96.94 82 GLU A O 1
ATOM 615 N N . ALA A 1 83 ? 8.724 2.662 -30.052 1.00 96.62 83 ALA A N 1
ATOM 616 C CA . ALA A 1 83 ? 9.826 3.618 -30.019 1.00 96.62 83 ALA A CA 1
ATOM 617 C C . ALA A 1 83 ? 11.191 2.975 -30.340 1.00 96.62 83 ALA A C 1
ATOM 619 O O . ALA A 1 83 ? 12.031 3.615 -30.963 1.00 96.62 83 ALA A O 1
ATOM 620 N N . GLU A 1 84 ? 11.413 1.714 -29.952 1.00 96.00 84 GLU A N 1
ATOM 621 C CA . GLU A 1 84 ? 12.595 0.929 -30.344 1.00 96.00 84 GLU A CA 1
ATOM 622 C C . GLU A 1 84 ? 12.620 0.701 -31.856 1.00 96.00 84 GLU A C 1
ATOM 624 O O . GLU A 1 84 ? 13.622 0.996 -32.496 1.00 96.00 84 GLU A O 1
ATOM 629 N N . ARG A 1 85 ? 11.496 0.267 -32.444 1.00 97.00 85 ARG A N 1
ATOM 630 C CA . ARG A 1 85 ? 11.392 0.090 -33.898 1.00 97.00 85 ARG A CA 1
ATOM 631 C C . ARG A 1 85 ? 11.647 1.397 -34.646 1.00 97.00 85 ARG A C 1
ATOM 633 O O . ARG A 1 85 ? 12.373 1.399 -35.630 1.00 97.00 85 ARG A O 1
ATOM 640 N N . GLU A 1 86 ? 11.064 2.498 -34.182 1.00 96.88 86 GLU A N 1
ATOM 641 C CA . GLU A 1 86 ? 11.273 3.816 -34.785 1.00 96.88 86 GLU A CA 1
ATOM 642 C C . GLU A 1 86 ? 12.737 4.267 -34.680 1.00 96.88 86 GLU A C 1
ATOM 644 O O . GLU A 1 86 ? 13.274 4.855 -35.620 1.00 96.88 86 GLU A O 1
ATOM 649 N N . LEU A 1 87 ? 13.399 3.989 -33.553 1.00 95.75 87 LEU A N 1
ATOM 650 C CA . LEU A 1 87 ? 14.821 4.265 -33.391 1.00 95.75 87 LEU A CA 1
ATOM 651 C C . LEU A 1 87 ? 15.657 3.453 -34.391 1.00 95.75 87 LEU A C 1
ATOM 653 O O . LEU A 1 87 ? 16.496 4.039 -35.073 1.00 95.75 87 LEU A O 1
ATOM 657 N N . ASP A 1 88 ? 15.397 2.149 -34.509 1.00 95.25 88 ASP A N 1
ATOM 658 C CA . ASP A 1 88 ? 16.095 1.257 -35.443 1.00 95.25 88 ASP A CA 1
ATOM 659 C C . ASP A 1 88 ? 15.895 1.713 -36.901 1.00 95.25 88 ASP A C 1
ATOM 661 O O . ASP A 1 88 ? 16.861 1.863 -37.648 1.00 95.25 88 ASP A O 1
ATOM 665 N N . GLU A 1 89 ? 14.658 2.033 -37.297 1.00 95.81 89 GLU A N 1
ATOM 666 C CA . GLU A 1 89 ? 14.336 2.558 -38.632 1.00 95.81 89 GLU A CA 1
ATOM 667 C C . GLU A 1 89 ? 15.084 3.870 -38.933 1.00 95.81 89 GLU A C 1
ATOM 669 O O . GLU A 1 89 ? 15.601 4.063 -40.038 1.00 95.81 89 GLU A O 1
ATOM 674 N N . ARG A 1 90 ? 15.181 4.779 -37.952 1.00 95.44 90 ARG A N 1
ATOM 675 C CA . ARG A 1 90 ? 15.910 6.049 -38.101 1.00 95.44 90 ARG A CA 1
ATOM 676 C C . ARG A 1 90 ? 17.430 5.845 -38.145 1.00 95.44 90 ARG A C 1
ATOM 678 O O . ARG A 1 90 ? 18.102 6.592 -38.857 1.00 95.44 90 ARG A O 1
ATOM 685 N N . PHE A 1 91 ? 17.970 4.860 -37.427 1.00 94.69 91 PHE A N 1
ATOM 686 C CA . PHE A 1 91 ? 19.388 4.493 -37.502 1.00 94.69 91 PHE A CA 1
ATOM 687 C C . PHE A 1 91 ? 19.755 3.907 -38.865 1.00 94.69 91 PHE A C 1
ATOM 689 O O . PHE A 1 91 ? 20.743 4.338 -39.456 1.00 94.69 91 PHE A O 1
ATOM 696 N N . GLU A 1 92 ? 18.945 2.991 -39.397 1.00 94.06 92 GLU A N 1
ATOM 697 C CA . GLU A 1 92 ? 19.143 2.434 -40.741 1.00 94.06 92 GLU A CA 1
ATOM 698 C C . GLU A 1 92 ? 19.080 3.527 -41.815 1.00 94.06 92 GLU A C 1
ATOM 700 O O . GLU A 1 92 ? 19.914 3.567 -42.722 1.00 94.06 92 GLU A O 1
ATOM 705 N N . ALA A 1 93 ? 18.145 4.475 -41.680 1.00 92.50 93 ALA A N 1
ATOM 706 C CA . ALA A 1 93 ? 18.066 5.632 -42.565 1.00 92.50 93 ALA A CA 1
ATOM 707 C C . ALA A 1 93 ? 19.332 6.501 -42.491 1.00 92.50 93 ALA A C 1
ATOM 709 O O . ALA A 1 93 ? 19.886 6.842 -43.531 1.00 92.50 93 ALA A O 1
ATOM 710 N N . LEU A 1 94 ? 19.821 6.814 -41.284 1.00 93.75 94 LEU A N 1
ATOM 711 C CA . LEU A 1 94 ? 21.071 7.557 -41.090 1.00 93.75 94 LEU A CA 1
ATOM 712 C C . LEU A 1 94 ? 22.272 6.821 -41.700 1.00 93.75 94 LEU A C 1
ATOM 714 O O . LEU A 1 94 ? 23.112 7.450 -42.335 1.00 93.75 94 LEU A O 1
ATOM 718 N N . HIS A 1 95 ? 22.359 5.503 -41.524 1.00 92.69 95 HIS A N 1
ATOM 719 C CA . HIS A 1 95 ? 23.449 4.694 -42.059 1.00 92.69 95 HIS A CA 1
ATOM 720 C C . HIS A 1 95 ? 23.418 4.639 -43.592 1.00 92.69 95 HIS A C 1
ATOM 722 O O . HIS A 1 95 ? 24.441 4.857 -44.248 1.00 92.69 95 HIS A O 1
ATOM 728 N N . ALA A 1 96 ? 22.238 4.442 -44.187 1.00 91.12 96 ALA A N 1
ATOM 729 C CA . ALA A 1 96 ? 22.060 4.570 -45.629 1.00 91.12 96 ALA A CA 1
ATOM 730 C C . ALA A 1 96 ? 22.473 5.973 -46.110 1.00 91.12 96 ALA A C 1
ATOM 732 O O . ALA A 1 96 ? 23.242 6.074 -47.068 1.00 91.12 96 ALA A O 1
ATOM 733 N N . GLU A 1 97 ? 22.050 7.021 -45.387 1.00 90.19 97 GLU A N 1
ATOM 734 C CA . GLU A 1 97 ? 22.374 8.441 -45.603 1.00 90.19 97 GLU A CA 1
ATOM 735 C C . GLU A 1 97 ? 23.843 8.801 -45.286 1.00 90.19 97 GLU A C 1
ATOM 737 O O . GLU A 1 97 ? 24.293 9.901 -45.565 1.00 90.19 97 GLU A O 1
ATOM 742 N N . ALA A 1 98 ? 24.643 7.876 -44.759 1.00 89.25 98 ALA A N 1
ATOM 743 C CA . ALA A 1 98 ? 26.085 8.054 -44.588 1.00 89.25 98 ALA A CA 1
ATOM 744 C C . ALA A 1 98 ? 26.887 7.375 -45.711 1.00 89.25 98 ALA A C 1
ATOM 746 O O . ALA A 1 98 ? 27.975 7.827 -46.065 1.00 89.25 98 ALA A O 1
ATOM 747 N N . LEU A 1 99 ? 26.353 6.291 -46.285 1.00 91.00 99 LEU A N 1
ATOM 748 C CA . LEU A 1 99 ? 27.092 5.413 -47.196 1.00 91.00 99 LEU A CA 1
ATOM 749 C C . LEU A 1 99 ? 26.900 5.685 -48.699 1.00 91.00 99 LEU A C 1
ATOM 751 O O . LEU A 1 99 ? 27.696 5.184 -49.488 1.00 91.00 99 LEU A O 1
ATOM 755 N N . SER A 1 100 ? 25.887 6.446 -49.135 1.00 89.19 100 SER A N 1
ATOM 756 C CA . SER A 1 100 ? 25.678 6.779 -50.560 1.00 89.19 100 SER A CA 1
ATOM 757 C C . SER A 1 100 ? 26.785 7.687 -51.139 1.00 89.19 100 SER A C 1
ATOM 759 O O . SER A 1 100 ? 26.863 8.877 -50.849 1.00 89.19 100 SER A O 1
ATOM 761 N N . PRO A 1 101 ? 27.630 7.189 -52.049 1.00 74.31 101 PRO A N 1
ATOM 762 C CA . PRO A 1 101 ? 28.853 7.881 -52.460 1.00 74.31 101 PRO A CA 1
ATOM 763 C C . PRO A 1 101 ? 28.651 9.107 -53.377 1.00 74.31 101 PRO A C 1
ATOM 765 O O . PRO A 1 101 ? 29.641 9.714 -53.777 1.00 74.31 101 PRO A O 1
ATOM 768 N N . ALA A 1 102 ? 27.418 9.474 -53.757 1.00 80.50 102 ALA A N 1
ATOM 769 C CA . ALA A 1 102 ? 27.187 10.372 -54.897 1.00 80.50 102 ALA A CA 1
ATOM 770 C C . ALA A 1 102 ? 26.542 11.741 -54.598 1.00 80.50 102 ALA A C 1
ATOM 772 O O . ALA A 1 102 ? 26.710 12.627 -55.426 1.00 80.50 102 ALA A O 1
ATOM 773 N N . ASN A 1 103 ? 25.829 11.956 -53.481 1.00 66.50 103 ASN A N 1
ATOM 774 C CA . ASN A 1 103 ? 25.075 13.207 -53.238 1.00 66.50 103 ASN A CA 1
ATOM 775 C C . ASN A 1 103 ? 24.957 13.582 -51.735 1.00 66.50 103 ASN A C 1
ATOM 777 O O . ASN A 1 103 ? 23.892 13.947 -51.252 1.00 66.50 103 ASN A O 1
ATOM 781 N N . TYR A 1 104 ? 26.089 13.526 -51.028 1.00 80.19 104 TYR A N 1
ATOM 782 C CA . TYR A 1 104 ? 26.400 14.215 -49.763 1.00 80.19 104 TYR A CA 1
ATOM 783 C C . TYR A 1 104 ? 25.970 15.679 -49.602 1.00 80.19 104 TYR A C 1
ATOM 785 O O . TYR A 1 104 ? 26.736 16.530 -50.051 1.00 80.19 104 TYR A O 1
ATOM 793 N N . SER A 1 105 ? 24.897 16.021 -48.879 1.00 90.31 105 SER A N 1
ATOM 794 C CA . SER A 1 105 ? 24.872 17.308 -48.164 1.00 90.31 105 SER A CA 1
ATOM 795 C C . SER A 1 105 ? 25.078 17.083 -46.661 1.00 90.31 105 SER A C 1
ATOM 797 O O . SER A 1 105 ? 24.438 16.234 -46.047 1.00 90.31 105 SER A O 1
ATOM 799 N N . GLU A 1 106 ? 25.987 17.841 -46.039 1.00 91.12 106 GLU A N 1
ATOM 800 C CA . GLU A 1 106 ? 26.206 17.802 -44.579 1.00 91.12 106 GLU A CA 1
ATOM 801 C C . GLU A 1 106 ? 24.898 18.064 -43.802 1.00 91.12 106 GLU A C 1
ATOM 803 O O . GLU A 1 106 ? 24.693 17.553 -42.698 1.00 91.12 106 GLU A O 1
ATOM 808 N N . GLY A 1 107 ? 23.986 18.839 -44.402 1.00 93.50 107 GLY A N 1
ATOM 809 C CA . GLY A 1 107 ? 22.663 19.120 -43.854 1.00 93.50 107 GLY A CA 1
ATOM 810 C C . GLY A 1 107 ? 21.787 17.875 -43.712 1.00 93.50 107 GLY A C 1
ATOM 811 O O . GLY A 1 107 ? 21.096 17.746 -42.702 1.00 93.50 107 GLY A O 1
ATOM 812 N N . ASP A 1 108 ? 21.861 16.948 -44.665 1.00 91.56 108 ASP A N 1
ATOM 813 C CA . ASP A 1 108 ? 21.054 15.726 -44.689 1.00 91.56 108 ASP A CA 1
ATOM 814 C C . ASP A 1 108 ? 21.480 14.756 -43.578 1.00 91.56 108 ASP A C 1
ATOM 816 O O . ASP A 1 108 ? 20.657 14.336 -42.761 1.00 91.56 108 ASP A O 1
ATOM 820 N N . VAL A 1 109 ? 22.790 14.534 -43.425 1.00 90.94 109 VAL A N 1
ATOM 821 C CA . VAL A 1 109 ? 23.348 13.728 -42.325 1.00 90.94 109 VAL A CA 1
ATOM 822 C C . VAL A 1 109 ? 23.004 14.339 -40.964 1.00 90.94 109 VAL A C 1
ATOM 824 O O . VAL A 1 109 ? 22.578 13.632 -40.048 1.00 90.94 109 VAL A O 1
ATOM 827 N N . ARG A 1 110 ? 23.129 15.667 -40.813 1.00 93.50 110 ARG A N 1
ATOM 828 C CA . ARG A 1 110 ? 22.752 16.355 -39.566 1.00 93.50 110 ARG A CA 1
ATOM 829 C C . ARG A 1 110 ? 21.252 16.218 -39.275 1.00 93.50 110 ARG A C 1
ATOM 831 O O . ARG A 1 110 ? 20.875 16.025 -38.119 1.00 93.50 110 ARG A O 1
ATOM 838 N N . SER A 1 111 ? 20.406 16.301 -40.300 1.00 93.69 111 SER A N 1
ATOM 839 C CA . SER A 1 111 ? 18.959 16.097 -40.184 1.00 93.69 111 SER A CA 1
ATOM 840 C C . SER A 1 111 ? 18.628 14.670 -39.732 1.00 93.69 111 SER A C 1
ATOM 842 O O . SER A 1 111 ? 17.882 14.477 -38.769 1.00 93.69 111 SER A O 1
ATOM 844 N N . ALA A 1 112 ? 19.248 13.658 -40.341 1.00 93.19 112 ALA A N 1
ATOM 845 C CA . ALA A 1 112 ? 19.098 12.262 -39.942 1.00 93.19 112 ALA A CA 1
ATOM 846 C C . ALA A 1 112 ? 19.569 11.991 -38.509 1.00 93.19 112 ALA A C 1
ATOM 848 O O . ALA A 1 112 ? 18.832 11.382 -37.732 1.00 93.19 112 ALA A O 1
ATOM 849 N N . ALA A 1 113 ? 20.726 12.527 -38.118 1.00 93.44 113 ALA A N 1
ATOM 850 C CA . ALA A 1 113 ? 21.228 12.425 -36.751 1.00 93.44 113 ALA A CA 1
ATOM 851 C C . ALA A 1 113 ? 20.263 13.069 -35.739 1.00 93.44 113 ALA A C 1
ATOM 853 O O . ALA A 1 113 ? 19.996 12.499 -34.681 1.00 93.44 113 ALA A O 1
ATOM 854 N N . SER A 1 114 ? 19.666 14.218 -36.081 1.00 95.56 114 SER A N 1
ATOM 855 C CA . SER A 1 114 ? 18.640 14.854 -35.244 1.00 95.56 114 SER A CA 1
ATOM 856 C C . SER A 1 114 ? 17.402 13.970 -35.072 1.00 95.56 114 SER A C 1
ATOM 858 O O . SER A 1 114 ? 16.828 13.940 -33.983 1.00 95.56 114 SER A O 1
ATOM 860 N N . ARG A 1 115 ? 16.988 13.232 -36.113 1.00 95.81 115 ARG A N 1
ATOM 861 C CA . ARG A 1 115 ? 15.867 12.283 -36.022 1.00 95.81 115 ARG A CA 1
ATOM 862 C C . ARG A 1 115 ? 16.209 11.113 -35.100 1.00 95.81 115 ARG A C 1
ATOM 864 O O . ARG A 1 115 ? 15.386 10.763 -34.256 1.00 95.81 115 ARG A O 1
ATOM 871 N N . VAL A 1 116 ? 17.402 10.535 -35.209 1.00 95.12 116 VAL A N 1
ATOM 872 C CA . VAL A 1 116 ? 17.858 9.475 -34.290 1.00 95.12 116 VAL A CA 1
ATOM 873 C C . VAL A 1 116 ? 17.842 9.973 -32.842 1.00 95.12 116 VAL A C 1
ATOM 875 O O . VAL A 1 116 ? 17.269 9.323 -31.967 1.00 95.12 116 VAL A O 1
ATOM 878 N N . GLN A 1 117 ? 18.377 11.174 -32.597 1.00 95.44 117 GLN A N 1
ATOM 879 C CA . GLN A 1 117 ? 18.379 11.782 -31.266 1.00 95.44 117 GLN A CA 1
ATOM 880 C C . GLN A 1 117 ? 16.962 11.988 -30.712 1.00 95.44 117 GLN A C 1
ATOM 882 O O . GLN A 1 117 ? 16.720 11.767 -29.526 1.00 95.44 117 GLN A O 1
ATOM 887 N N . GLU A 1 118 ? 16.011 12.407 -31.546 1.00 96.12 118 GLU A N 1
ATOM 888 C CA . GLU A 1 118 ? 14.613 12.563 -31.143 1.00 96.12 118 GLU A CA 1
ATOM 889 C C . GLU A 1 118 ? 13.985 11.225 -30.717 1.00 96.12 118 GLU A C 1
ATOM 891 O O . GLU A 1 118 ? 13.381 11.161 -29.646 1.00 96.12 118 GLU A O 1
ATOM 896 N N . ALA A 1 119 ? 14.180 10.145 -31.478 1.00 94.94 119 ALA A N 1
ATOM 897 C CA . ALA A 1 119 ? 13.668 8.823 -31.103 1.00 94.94 119 ALA A CA 1
ATOM 898 C C . ALA A 1 119 ? 14.327 8.286 -29.819 1.00 94.94 119 ALA A C 1
ATOM 900 O O . ALA A 1 119 ? 13.646 7.756 -28.936 1.00 94.94 119 ALA A O 1
ATOM 901 N N . ALA A 1 120 ? 15.630 8.521 -29.636 1.00 93.62 120 ALA A N 1
ATOM 902 C CA . ALA A 1 120 ? 16.317 8.210 -28.383 1.00 93.62 120 ALA A CA 1
ATOM 903 C C . ALA A 1 120 ? 15.727 8.995 -27.192 1.00 93.62 120 ALA A C 1
ATOM 905 O O . ALA A 1 120 ? 15.518 8.443 -26.106 1.00 93.62 120 ALA A O 1
ATOM 906 N N . ASN A 1 121 ? 15.379 10.272 -27.395 1.00 95.00 121 ASN A N 1
ATOM 907 C CA . ASN A 1 121 ? 14.708 11.086 -26.380 1.00 95.00 121 ASN A CA 1
ATOM 908 C C . ASN A 1 121 ? 13.309 10.538 -26.036 1.00 95.00 121 ASN A C 1
ATOM 910 O O . ASN A 1 121 ? 12.912 10.582 -24.865 1.00 95.00 121 ASN A O 1
ATOM 914 N N . VAL A 1 122 ? 12.573 9.994 -27.015 1.00 96.25 122 VAL A N 1
ATOM 915 C CA . VAL A 1 122 ? 11.280 9.325 -26.784 1.00 96.25 122 VAL A CA 1
ATOM 916 C C . VAL A 1 122 ? 11.461 8.099 -25.890 1.00 96.25 122 VAL A C 1
ATOM 918 O O . VAL A 1 122 ? 10.768 7.997 -24.874 1.00 96.25 122 VAL A O 1
ATOM 921 N N . LEU A 1 123 ? 12.429 7.222 -26.169 1.00 94.69 123 LEU A N 1
ATOM 922 C CA . LEU A 1 123 ? 12.724 6.070 -25.304 1.00 94.69 123 LEU A CA 1
ATOM 923 C C . LEU A 1 123 ? 13.101 6.489 -23.879 1.00 94.69 123 LEU A C 1
ATOM 925 O O . LEU A 1 123 ? 12.562 5.953 -22.910 1.00 94.69 123 LEU A O 1
ATOM 929 N N . SER A 1 124 ? 13.943 7.515 -23.734 1.00 94.06 124 SER A N 1
ATOM 930 C CA . SER A 1 124 ? 14.278 8.085 -22.423 1.00 94.06 124 SER A CA 1
ATOM 931 C C . SER A 1 124 ? 13.043 8.627 -21.686 1.00 94.06 124 SER A C 1
ATOM 933 O O . SER A 1 124 ? 12.915 8.497 -20.464 1.00 94.06 124 SER A O 1
ATOM 935 N N . SER A 1 125 ? 12.094 9.237 -22.405 1.00 96.38 125 SER A N 1
ATOM 936 C CA . SER A 1 125 ? 10.829 9.687 -21.813 1.00 96.38 125 SER A CA 1
ATOM 937 C C . SER A 1 125 ? 9.962 8.518 -21.333 1.00 96.38 125 SER A C 1
ATOM 939 O O . SER A 1 125 ? 9.420 8.591 -20.232 1.00 96.38 125 SER A O 1
ATOM 941 N N . ILE A 1 126 ? 9.912 7.417 -22.093 1.00 96.12 126 ILE A N 1
ATOM 942 C CA . ILE A 1 126 ? 9.177 6.198 -21.736 1.00 96.12 126 ILE A CA 1
ATOM 943 C C . ILE A 1 126 ? 9.745 5.588 -20.453 1.00 96.12 126 ILE A C 1
ATOM 945 O O . ILE A 1 126 ? 8.975 5.322 -19.534 1.00 96.12 126 ILE A O 1
ATOM 949 N N . SER A 1 127 ? 11.069 5.441 -20.336 1.00 95.38 127 SER A N 1
ATOM 950 C CA . SER A 1 127 ? 11.688 4.912 -19.111 1.00 95.38 127 SER A CA 1
ATOM 951 C C . SER A 1 127 ? 11.415 5.805 -17.891 1.00 95.38 127 SER A C 1
ATOM 953 O O . SER A 1 127 ? 11.121 5.307 -16.804 1.00 95.38 127 SER A O 1
ATOM 955 N N . ARG A 1 128 ? 11.423 7.139 -18.053 1.00 96.25 128 ARG A N 1
ATOM 956 C CA . ARG A 1 128 ? 11.038 8.067 -16.970 1.00 96.25 128 ARG A CA 1
ATOM 957 C C . ARG A 1 128 ? 9.573 7.913 -16.561 1.00 96.25 128 ARG A C 1
ATOM 959 O O . ARG A 1 128 ? 9.274 7.967 -15.368 1.00 96.25 128 ARG A O 1
ATOM 966 N N . ASP A 1 129 ? 8.667 7.743 -17.518 1.00 96.81 129 ASP A N 1
ATOM 967 C CA . ASP A 1 129 ? 7.248 7.514 -17.238 1.00 96.81 129 ASP A CA 1
ATOM 968 C C . ASP A 1 129 ? 7.006 6.160 -16.559 1.00 96.81 129 ASP A C 1
ATOM 970 O O . ASP A 1 129 ? 6.188 6.078 -15.643 1.00 96.81 129 ASP A O 1
ATOM 974 N N . GLU A 1 130 ? 7.759 5.128 -16.937 1.00 96.69 130 GLU A N 1
ATOM 975 C CA . GLU A 1 130 ? 7.715 3.814 -16.298 1.00 96.69 130 GLU A CA 1
ATOM 976 C C . GLU A 1 130 ? 8.119 3.908 -14.818 1.00 96.69 130 GLU A C 1
ATOM 978 O O . GLU A 1 130 ? 7.365 3.488 -13.940 1.00 96.69 130 GLU A O 1
ATOM 983 N N . ILE A 1 131 ? 9.245 4.566 -14.512 1.00 96.69 131 ILE A N 1
ATOM 984 C CA . ILE A 1 131 ? 9.696 4.811 -13.129 1.00 96.69 131 ILE A CA 1
ATOM 985 C C . ILE A 1 131 ? 8.649 5.607 -12.333 1.00 96.69 131 ILE A C 1
ATOM 987 O O . ILE A 1 131 ? 8.376 5.311 -11.165 1.00 96.69 131 ILE A O 1
ATOM 991 N N . ARG A 1 132 ? 8.025 6.621 -12.950 1.00 97.50 132 ARG A N 1
ATOM 992 C CA . ARG A 1 132 ? 6.935 7.381 -12.311 1.00 97.50 132 ARG A CA 1
ATOM 993 C C . ARG A 1 132 ? 5.742 6.485 -11.986 1.00 97.50 132 ARG A C 1
ATOM 995 O O . ARG A 1 132 ? 5.194 6.615 -10.890 1.00 97.50 132 ARG A O 1
ATOM 1002 N N . ALA A 1 133 ? 5.359 5.589 -12.895 1.00 96.81 133 ALA A N 1
ATOM 1003 C CA . ALA A 1 133 ? 4.273 4.640 -12.678 1.00 96.81 133 ALA A CA 1
ATOM 1004 C C . ALA A 1 133 ? 4.589 3.678 -11.521 1.00 96.81 133 ALA A C 1
ATOM 1006 O O . ALA A 1 133 ? 3.756 3.513 -10.629 1.00 96.81 133 ALA A O 1
ATOM 1007 N N . MET A 1 134 ? 5.814 3.143 -11.456 1.00 97.44 134 MET A N 1
ATOM 1008 C CA . MET A 1 134 ? 6.260 2.297 -10.340 1.00 97.44 134 MET A CA 1
ATOM 1009 C C . MET A 1 134 ? 6.139 3.024 -8.986 1.00 97.44 134 MET A C 1
ATOM 1011 O O . MET A 1 134 ? 5.558 2.500 -8.034 1.00 97.44 134 MET A O 1
ATOM 1015 N N . ARG A 1 135 ? 6.617 4.275 -8.903 1.00 96.81 135 ARG A N 1
ATOM 1016 C CA . ARG A 1 135 ? 6.520 5.098 -7.680 1.00 96.81 135 ARG A CA 1
ATOM 1017 C C . ARG A 1 135 ? 5.076 5.440 -7.314 1.00 96.81 135 ARG A C 1
ATOM 1019 O O . ARG A 1 135 ? 4.728 5.512 -6.135 1.00 96.81 135 ARG A O 1
ATOM 1026 N N . GLN A 1 136 ? 4.219 5.664 -8.306 1.00 97.56 136 GLN A N 1
ATOM 1027 C CA . GLN A 1 136 ? 2.796 5.892 -8.073 1.00 97.56 136 GLN A CA 1
ATOM 1028 C C . GLN A 1 136 ? 2.121 4.654 -7.467 1.00 97.56 136 GLN A C 1
ATOM 1030 O O . GLN A 1 136 ? 1.320 4.811 -6.544 1.00 97.56 136 GLN A O 1
ATOM 1035 N N . ASP A 1 137 ? 2.470 3.452 -7.922 1.00 96.56 137 ASP A N 1
ATOM 1036 C CA . ASP A 1 137 ? 1.941 2.193 -7.389 1.00 96.56 137 ASP A CA 1
ATOM 1037 C C . ASP A 1 137 ? 2.317 1.984 -5.910 1.00 96.56 137 ASP A C 1
ATOM 1039 O O . ASP A 1 137 ? 1.452 1.632 -5.103 1.00 96.56 137 ASP A O 1
ATOM 1043 N N . VAL A 1 138 ? 3.562 2.281 -5.514 1.00 95.88 138 VAL A N 1
ATOM 1044 C CA . VAL A 1 138 ? 3.979 2.240 -4.095 1.00 95.88 138 VAL A CA 1
ATOM 1045 C C . VAL A 1 138 ? 3.147 3.208 -3.249 1.00 95.88 138 VAL A C 1
ATOM 1047 O O . VAL A 1 138 ? 2.566 2.817 -2.233 1.00 95.88 138 VAL A O 1
ATOM 1050 N N . ARG A 1 139 ? 2.980 4.455 -3.711 1.00 96.00 139 ARG A N 1
ATOM 1051 C CA . ARG A 1 139 ? 2.155 5.460 -3.017 1.00 96.00 139 ARG A CA 1
ATOM 1052 C C . ARG A 1 139 ? 0.690 5.046 -2.910 1.00 96.00 139 ARG A C 1
ATOM 1054 O O . ARG A 1 139 ? 0.049 5.334 -1.900 1.00 96.00 139 ARG A O 1
ATOM 1061 N N . GLN A 1 140 ? 0.130 4.408 -3.939 1.00 95.94 140 GLN A N 1
ATOM 1062 C CA . GLN A 1 140 ? -1.247 3.910 -3.903 1.00 95.94 140 GLN A CA 1
ATOM 1063 C C . GLN A 1 140 ? -1.420 2.812 -2.850 1.00 95.94 140 GLN A C 1
ATOM 1065 O O . GLN A 1 140 ? -2.406 2.846 -2.113 1.00 95.94 140 GLN A O 1
ATOM 1070 N N . ARG A 1 141 ? -0.455 1.892 -2.727 1.00 94.62 141 ARG A N 1
ATOM 1071 C CA . ARG A 1 141 ? -0.454 0.850 -1.687 1.00 94.62 141 ARG A CA 1
ATOM 1072 C C . ARG A 1 141 ? -0.379 1.452 -0.285 1.00 94.62 141 ARG A C 1
ATOM 1074 O O . ARG A 1 141 ? -1.265 1.183 0.520 1.00 94.62 141 ARG A O 1
ATOM 1081 N N . HIS A 1 142 ? 0.573 2.355 -0.043 1.00 94.12 142 HIS A N 1
ATOM 1082 C CA . HIS A 1 142 ? 0.677 3.073 1.232 1.00 94.12 142 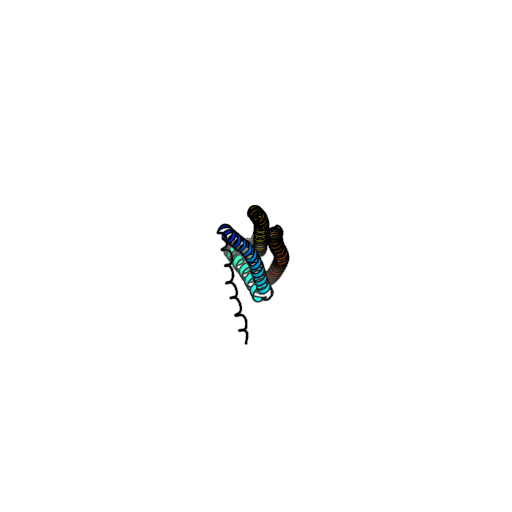HIS A CA 1
ATOM 1083 C C . HIS A 1 142 ? -0.638 3.791 1.593 1.00 94.12 142 HIS A C 1
ATOM 1085 O O . HIS A 1 142 ? -1.164 3.637 2.694 1.00 94.12 142 HIS A O 1
ATOM 1091 N N . ARG A 1 143 ? -1.247 4.515 0.639 1.00 95.75 143 ARG A N 1
ATOM 1092 C CA . ARG A 1 143 ? -2.552 5.170 0.851 1.00 95.75 143 ARG A CA 1
ATOM 1093 C C . ARG A 1 143 ? -3.669 4.177 1.172 1.00 95.75 143 ARG A C 1
ATOM 1095 O O . ARG A 1 143 ? -4.549 4.507 1.969 1.00 95.75 143 ARG A O 1
ATOM 1102 N N . ALA A 1 144 ? -3.673 3.003 0.543 1.00 94.56 144 ALA A N 1
ATOM 1103 C CA . ALA A 1 144 ? -4.679 1.975 0.785 1.00 94.56 144 ALA A CA 1
ATOM 1104 C C . ALA A 1 144 ? -4.572 1.424 2.214 1.00 94.56 144 ALA A C 1
ATOM 1106 O O . ALA A 1 144 ? -5.588 1.347 2.907 1.00 94.56 144 ALA A O 1
ATOM 1107 N N . ASP A 1 145 ? -3.361 1.128 2.684 1.00 88.56 145 ASP A N 1
ATOM 1108 C CA . ASP A 1 145 ? -3.136 0.631 4.044 1.00 88.56 145 ASP A CA 1
ATOM 1109 C C . ASP A 1 145 ? -3.417 1.707 5.101 1.00 88.56 145 ASP A C 1
ATOM 1111 O O . ASP A 1 145 ? -4.197 1.461 6.024 1.00 88.56 145 ASP A O 1
ATOM 1115 N N . ALA A 1 146 ? -2.968 2.948 4.889 1.00 91.94 146 ALA A N 1
ATOM 1116 C CA . ALA A 1 146 ? -3.333 4.079 5.746 1.00 91.94 146 ALA A CA 1
ATOM 1117 C C . ALA A 1 146 ? -4.860 4.305 5.802 1.00 91.94 146 ALA A C 1
ATOM 1119 O O . ALA A 1 146 ? -5.425 4.668 6.837 1.00 91.94 146 ALA A O 1
ATOM 1120 N N . THR A 1 147 ? -5.574 4.073 4.694 1.00 95.38 147 THR A N 1
ATOM 1121 C CA . THR A 1 147 ? -7.043 4.151 4.666 1.00 95.38 147 THR A CA 1
ATOM 1122 C C . THR A 1 147 ? -7.684 3.020 5.470 1.00 95.38 147 THR A C 1
ATOM 1124 O O . THR A 1 147 ? -8.653 3.268 6.189 1.00 95.38 147 THR A O 1
ATOM 1127 N N . ARG A 1 148 ? -7.145 1.795 5.401 1.00 88.50 148 ARG A N 1
ATOM 1128 C CA . ARG A 1 148 ? -7.617 0.657 6.207 1.00 88.50 148 ARG A CA 1
ATOM 1129 C C . ARG A 1 148 ? -7.470 0.929 7.702 1.00 88.50 148 ARG A C 1
ATOM 1131 O O . ARG A 1 148 ? -8.443 0.728 8.427 1.00 88.50 148 ARG A O 1
ATOM 1138 N N . VAL A 1 149 ? -6.324 1.460 8.144 1.00 86.06 149 VAL A N 1
ATOM 1139 C CA . VAL A 1 149 ? -6.119 1.864 9.548 1.00 86.06 149 VAL A CA 1
ATOM 1140 C C . VAL A 1 149 ? -7.197 2.862 9.980 1.00 86.06 149 VAL A C 1
ATOM 1142 O O . VAL A 1 149 ? -7.905 2.635 10.962 1.00 86.06 149 VAL A O 1
ATOM 1145 N N . LYS A 1 150 ? -7.426 3.919 9.189 1.00 92.31 150 LYS A N 1
ATOM 1146 C CA . LYS A 1 150 ? -8.451 4.939 9.478 1.00 92.31 150 LYS A CA 1
ATOM 1147 C C . LYS A 1 150 ? -9.869 4.369 9.568 1.00 92.31 150 LYS A C 1
ATOM 1149 O O . LYS A 1 150 ? -10.644 4.810 10.423 1.00 92.31 150 LYS A O 1
ATOM 1154 N N . ILE A 1 151 ? -10.228 3.421 8.699 1.00 90.94 151 ILE A N 1
ATOM 1155 C CA . ILE A 1 151 ? -11.538 2.750 8.730 1.00 90.94 151 ILE A CA 1
ATOM 1156 C C . ILE A 1 151 ? -11.695 1.967 10.037 1.00 90.94 151 ILE A C 1
ATOM 1158 O O . ILE A 1 151 ? -12.667 2.199 10.756 1.00 90.94 151 ILE A O 1
ATOM 1162 N N . LEU A 1 152 ? -10.716 1.131 10.393 1.00 82.38 152 LEU A N 1
ATOM 1163 C CA . LEU A 1 152 ? -10.755 0.322 11.615 1.00 82.38 152 LEU A CA 1
ATOM 1164 C C . LEU A 1 152 ? -10.828 1.196 12.877 1.00 82.38 152 LEU A C 1
ATOM 1166 O O . LEU A 1 152 ? -11.661 0.967 13.753 1.00 82.38 152 LEU A O 1
ATOM 1170 N N . VAL A 1 153 ? -10.045 2.277 12.944 1.00 82.88 153 VAL A N 1
ATOM 1171 C CA . VAL A 1 153 ? -10.114 3.251 14.049 1.00 82.88 153 VAL A CA 1
ATOM 1172 C C . VAL A 1 153 ? -11.497 3.888 14.152 1.00 82.88 153 VAL A C 1
ATOM 1174 O O . VAL A 1 153 ? -12.040 4.058 15.250 1.00 82.88 153 VAL A O 1
ATOM 1177 N N . LYS A 1 154 ? -12.099 4.256 13.016 1.00 91.12 154 LYS A N 1
ATOM 1178 C CA . LYS A 1 154 ? -13.450 4.828 12.984 1.00 91.12 154 LYS A CA 1
ATOM 1179 C C . LYS A 1 154 ? -14.492 3.825 13.482 1.00 91.12 154 LYS A C 1
ATOM 1181 O O . LYS A 1 154 ? -15.401 4.234 14.213 1.00 91.12 154 LYS A O 1
ATOM 1186 N N . GLU A 1 155 ? -14.365 2.549 13.130 1.00 82.62 155 GLU A N 1
ATOM 1187 C CA . GLU A 1 155 ? -15.233 1.472 13.616 1.00 82.62 155 GLU A CA 1
ATOM 1188 C C . GLU A 1 155 ? -15.114 1.300 15.132 1.00 82.62 155 GLU A C 1
ATOM 1190 O O . GLU A 1 155 ? -16.135 1.383 15.820 1.00 82.62 155 GLU A O 1
ATOM 1195 N N . VAL A 1 156 ? -13.897 1.213 15.691 1.00 78.88 156 VAL A N 1
ATOM 1196 C CA . VAL A 1 156 ? -13.726 1.113 17.154 1.00 78.88 156 VAL A CA 1
ATOM 1197 C C . VAL A 1 156 ? -14.284 2.347 17.867 1.00 78.88 156 VAL A C 1
ATOM 1199 O O . VAL A 1 156 ? -15.000 2.230 18.864 1.00 78.88 156 VAL A O 1
ATOM 1202 N N . ARG A 1 157 ? -14.034 3.557 17.343 1.00 86.81 157 ARG A N 1
ATOM 1203 C CA . ARG A 1 157 ? -14.593 4.800 17.910 1.00 86.81 157 ARG A CA 1
ATOM 1204 C C . ARG A 1 157 ? -16.121 4.807 17.886 1.00 86.81 157 ARG A C 1
ATOM 1206 O O . ARG A 1 157 ? -16.738 5.357 18.804 1.00 86.81 157 ARG A O 1
ATOM 1213 N N . THR A 1 158 ? -16.729 4.232 16.851 1.00 86.94 158 THR A N 1
ATOM 1214 C CA . THR A 1 158 ? -18.187 4.107 16.723 1.00 86.94 158 THR A CA 1
ATOM 1215 C C . THR A 1 158 ? -18.724 3.103 17.739 1.00 86.94 158 THR A C 1
ATOM 1217 O O . THR A 1 158 ? -19.575 3.483 18.546 1.00 86.94 158 THR A O 1
ATOM 1220 N N . ALA A 1 159 ? -18.136 1.907 17.816 1.00 77.31 159 ALA A N 1
ATOM 1221 C CA . ALA A 1 159 ? -18.493 0.885 18.799 1.00 77.31 159 ALA A CA 1
ATOM 1222 C C . ALA A 1 159 ? -18.358 1.400 20.245 1.00 77.31 159 ALA A C 1
ATOM 1224 O O . ALA A 1 159 ? -19.277 1.259 21.051 1.00 77.31 159 ALA A O 1
ATOM 1225 N N . ALA A 1 160 ? -17.278 2.116 20.571 1.00 79.38 160 ALA A N 1
ATOM 1226 C CA . ALA A 1 160 ? -17.090 2.713 21.894 1.00 79.38 160 ALA A CA 1
ATOM 1227 C C . ALA A 1 160 ? -18.152 3.783 22.221 1.00 79.38 160 ALA A C 1
ATOM 1229 O O . ALA A 1 160 ? -18.644 3.870 23.349 1.00 79.38 160 ALA A O 1
ATOM 1230 N N . LYS A 1 161 ? -18.545 4.615 21.242 1.00 88.44 161 LYS A N 1
ATOM 1231 C CA . LYS A 1 161 ? -19.647 5.583 21.415 1.00 88.44 161 LYS A CA 1
ATOM 1232 C C . LYS A 1 161 ? -20.984 4.873 21.639 1.00 88.44 161 LYS A C 1
ATOM 1234 O O . LYS A 1 161 ? -21.780 5.337 22.459 1.00 88.44 161 LYS A O 1
ATOM 1239 N N . GLU A 1 162 ? -21.243 3.781 20.930 1.00 83.31 162 GLU A N 1
ATOM 1240 C CA . GLU A 1 162 ? -22.448 2.967 21.101 1.00 83.31 162 GLU A CA 1
ATOM 1241 C C . GLU A 1 162 ? -22.478 2.276 22.462 1.00 83.31 162 GLU A C 1
ATOM 1243 O O . GLU A 1 162 ? -23.493 2.380 23.151 1.00 83.31 162 GLU A O 1
ATOM 1248 N N . ALA A 1 163 ? -21.355 1.717 22.920 1.00 77.31 163 ALA A N 1
ATOM 1249 C CA . ALA A 1 163 ? -21.211 1.128 24.252 1.00 77.31 163 ALA A CA 1
ATOM 1250 C C . ALA A 1 163 ? -21.514 2.156 25.348 1.00 77.31 163 ALA A C 1
ATOM 1252 O O . ALA A 1 163 ? -22.299 1.901 26.263 1.00 77.31 163 ALA A O 1
ATOM 1253 N N . GLN A 1 164 ? -20.981 3.374 25.211 1.00 85.19 164 GLN A N 1
ATOM 1254 C CA . GLN A 1 164 ? -21.23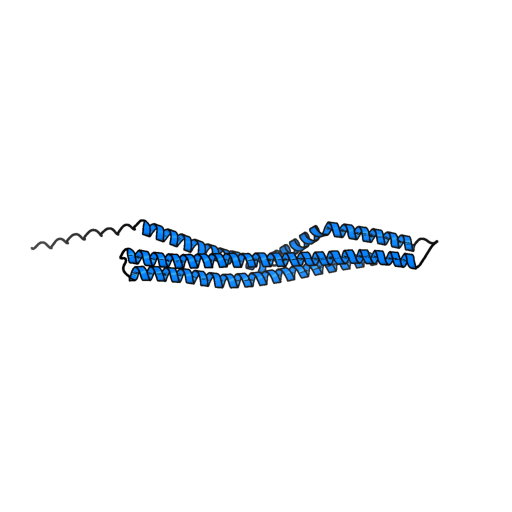9 4.459 26.156 1.00 85.19 164 GLN A CA 1
ATOM 1255 C C . GLN A 1 164 ? -22.720 4.885 26.157 1.00 85.19 164 GLN A C 1
ATOM 1257 O O . GLN A 1 164 ? -23.312 5.106 27.220 1.00 85.19 164 GLN A O 1
ATOM 1262 N N . LYS A 1 165 ? -23.348 5.007 24.977 1.00 88.31 165 LYS A N 1
ATOM 1263 C CA . LYS A 1 165 ? -24.787 5.313 24.855 1.00 88.31 165 LYS A CA 1
ATOM 1264 C C . LYS A 1 165 ? -25.641 4.201 25.463 1.00 88.31 165 LYS A C 1
ATOM 1266 O O . LYS A 1 165 ? -26.605 4.500 26.171 1.00 88.31 165 LYS A O 1
ATOM 1271 N N . PHE A 1 166 ? -25.288 2.947 25.204 1.00 79.94 166 PHE A N 1
ATOM 1272 C CA . PHE A 1 166 ? -25.969 1.772 25.723 1.00 79.94 166 PHE A CA 1
ATOM 1273 C C . PHE A 1 166 ? -25.873 1.702 27.250 1.00 79.94 166 PHE A C 1
ATOM 1275 O O . PHE A 1 166 ? -26.903 1.632 27.919 1.00 79.94 166 PHE A O 1
ATOM 1282 N N . GLY A 1 167 ? -24.677 1.886 27.818 1.00 79.25 167 GLY A N 1
ATOM 1283 C CA . GLY A 1 167 ? -24.477 1.968 29.265 1.00 79.25 167 GLY A CA 1
ATOM 1284 C C . GLY A 1 167 ? -25.363 3.031 29.922 1.00 79.25 167 GLY A C 1
ATOM 1285 O O . GLY A 1 167 ? -26.025 2.760 30.923 1.00 79.25 167 GLY A O 1
ATOM 1286 N N . ARG A 1 168 ? -25.501 4.221 29.314 1.00 89.94 168 ARG A N 1
ATOM 1287 C CA . ARG A 1 168 ? -26.435 5.258 29.803 1.00 89.94 168 ARG A CA 1
ATOM 1288 C C . ARG A 1 168 ? -27.899 4.802 29.767 1.00 89.94 168 ARG A C 1
ATOM 1290 O O . ARG A 1 168 ? -28.653 5.152 30.678 1.00 89.94 168 ARG A O 1
ATOM 1297 N N . LYS A 1 169 ? -28.320 4.055 28.738 1.00 86.81 169 LYS A N 1
ATOM 1298 C CA . LYS A 1 169 ? -29.680 3.492 28.646 1.00 86.81 169 LYS A CA 1
ATOM 1299 C C . LYS A 1 169 ? -29.915 2.435 29.730 1.00 86.81 169 LYS A C 1
ATOM 1301 O O . LYS A 1 169 ? -30.929 2.524 30.417 1.00 86.81 169 LYS A O 1
ATOM 1306 N N . VAL A 1 170 ? -28.963 1.527 29.955 1.00 78.69 170 VAL A N 1
ATOM 1307 C CA . VAL A 1 170 ? -29.027 0.506 31.019 1.00 78.69 170 VAL A CA 1
ATOM 1308 C C . VAL A 1 170 ? -29.137 1.151 32.399 1.00 78.69 170 VAL A C 1
ATOM 1310 O O . VAL A 1 170 ? -30.018 0.796 33.176 1.00 78.69 170 VAL A O 1
ATOM 1313 N N . VAL A 1 171 ? -28.318 2.168 32.691 1.00 85.00 171 VAL A N 1
ATOM 1314 C CA . VAL A 1 171 ? -28.387 2.916 33.960 1.00 85.00 171 VAL A CA 1
ATOM 1315 C C . VAL A 1 171 ? -29.778 3.523 34.171 1.00 85.00 171 VAL A C 1
ATOM 1317 O O . VAL A 1 171 ? -30.314 3.466 35.279 1.00 85.00 171 VAL A O 1
ATOM 1320 N N . LYS A 1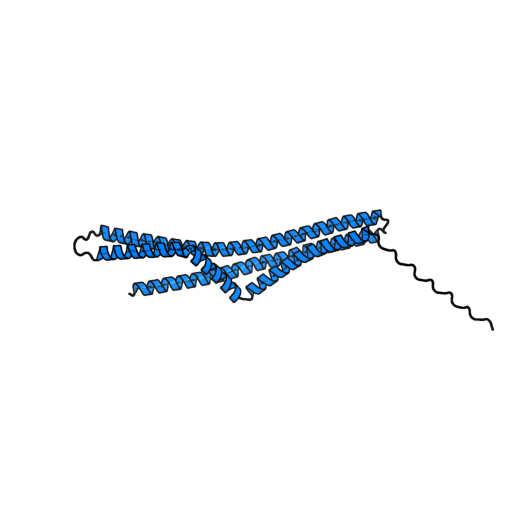 172 ? -30.377 4.110 33.125 1.00 89.44 172 LYS A N 1
ATOM 1321 C CA . LYS A 1 172 ? -31.735 4.677 33.189 1.00 89.44 172 LYS A CA 1
ATOM 1322 C C . LYS A 1 172 ? -32.795 3.593 33.408 1.00 89.44 172 LYS A C 1
ATOM 1324 O O . LYS A 1 172 ? -33.672 3.793 34.244 1.00 89.44 172 LYS A O 1
ATOM 1329 N N . ALA A 1 173 ? -32.697 2.464 32.706 1.00 81.62 173 ALA A N 1
ATOM 1330 C CA . ALA A 1 173 ? -33.621 1.340 32.842 1.00 81.62 173 ALA A CA 1
ATOM 1331 C C . ALA A 1 173 ? -33.574 0.733 34.253 1.00 81.62 173 ALA A C 1
ATOM 1333 O O . ALA A 1 173 ? -34.613 0.621 34.897 1.00 81.62 173 ALA A O 1
ATOM 1334 N N . LEU A 1 174 ? -32.374 0.470 34.784 1.00 78.75 174 LEU A N 1
ATOM 1335 C CA . LEU A 1 174 ? -32.177 -0.037 36.147 1.00 78.75 174 LEU A CA 1
ATOM 1336 C C . LEU A 1 174 ? -32.761 0.908 37.206 1.00 78.75 174 LEU A C 1
ATOM 1338 O O . LEU A 1 174 ? -33.389 0.465 38.163 1.00 78.75 174 LEU A O 1
ATOM 1342 N N . ARG A 1 175 ? -32.601 2.226 37.033 1.00 87.06 175 ARG A N 1
ATOM 1343 C CA . ARG A 1 175 ? -33.229 3.206 37.935 1.00 87.06 175 ARG A CA 1
ATOM 1344 C C . ARG A 1 175 ? -34.756 3.155 37.866 1.00 87.06 175 ARG A C 1
ATOM 1346 O O . ARG A 1 175 ? -35.401 3.261 38.902 1.00 87.06 175 ARG A O 1
ATOM 1353 N N . LYS A 1 176 ? -35.326 2.994 36.667 1.00 87.38 176 LYS A N 1
ATOM 1354 C CA . LYS A 1 176 ? -36.780 2.913 36.463 1.00 87.38 176 LYS A CA 1
ATOM 1355 C C . LYS A 1 176 ? -37.374 1.619 37.029 1.00 87.38 176 LYS A C 1
ATOM 1357 O O . LYS A 1 176 ? -38.487 1.650 37.535 1.00 87.38 176 LYS A O 1
ATOM 1362 N N . SER A 1 177 ? -36.629 0.515 36.997 1.00 80.81 177 SER A N 1
ATOM 1363 C CA . SER A 1 177 ? -37.065 -0.784 37.526 1.00 80.81 177 SER A CA 1
ATOM 1364 C C . SER A 1 177 ? -36.922 -0.917 39.050 1.00 80.81 177 SER A C 1
ATOM 1366 O O . SER A 1 177 ? -37.081 -2.012 39.579 1.00 80.81 177 SER A O 1
ATOM 1368 N N . GLY A 1 178 ? -36.546 0.153 39.760 1.00 89.19 178 GLY A N 1
ATOM 1369 C CA . GLY A 1 178 ? -36.316 0.114 41.206 1.00 89.19 178 GLY A CA 1
ATOM 1370 C C . GLY A 1 178 ? -35.036 -0.617 41.621 1.00 89.19 178 GLY A C 1
ATOM 1371 O O . GLY A 1 178 ? -34.856 -0.900 42.805 1.00 89.19 178 GLY A O 1
ATOM 1372 N N . ALA A 1 179 ? -34.121 -0.911 40.687 1.00 85.00 179 ALA A N 1
ATOM 1373 C CA . ALA A 1 179 ? -32.834 -1.483 41.057 1.00 85.00 179 ALA A CA 1
ATOM 1374 C C . ALA A 1 179 ? -32.081 -0.503 41.969 1.00 85.00 179 ALA A C 1
ATOM 1376 O O . ALA A 1 179 ? -32.076 0.714 41.748 1.00 85.00 179 ALA A O 1
ATOM 1377 N N . GLY A 1 180 ? -31.416 -1.034 42.998 1.00 90.00 180 GLY A N 1
ATOM 1378 C CA . GLY A 1 180 ? -30.672 -0.210 43.946 1.00 90.00 180 GLY A CA 1
ATOM 1379 C C . GLY A 1 180 ? -29.688 0.723 43.230 1.00 90.00 180 GLY A C 1
ATOM 1380 O O . GLY A 1 180 ? -29.011 0.316 42.281 1.00 90.00 180 GLY A O 1
ATOM 1381 N N . ARG A 1 181 ? -29.562 1.976 43.700 1.00 90.94 181 ARG A N 1
ATOM 1382 C CA . ARG A 1 181 ? -28.677 2.996 43.089 1.00 90.94 181 ARG A CA 1
ATOM 1383 C C . ARG A 1 181 ? -27.257 2.479 42.837 1.00 90.94 181 ARG A C 1
ATOM 1385 O O . ARG A 1 181 ? -26.646 2.849 41.837 1.00 90.94 181 ARG A O 1
ATOM 1392 N N . GLY A 1 182 ? -26.753 1.612 43.719 1.00 89.38 182 GLY A N 1
ATOM 1393 C CA . GLY A 1 182 ? -25.450 0.963 43.575 1.00 89.38 182 GLY A CA 1
ATOM 1394 C C . GLY A 1 182 ? -25.339 0.072 42.334 1.00 89.38 182 GLY A C 1
ATOM 1395 O O . GLY A 1 182 ? -24.342 0.162 41.627 1.00 89.38 182 GLY A O 1
ATOM 1396 N N . ALA A 1 183 ? -26.364 -0.727 42.018 1.00 81.00 183 ALA A N 1
ATOM 1397 C CA . ALA A 1 183 ? -26.371 -1.595 40.838 1.00 81.00 183 ALA A CA 1
ATOM 1398 C C . ALA A 1 183 ? -26.370 -0.775 39.540 1.00 81.00 183 ALA A C 1
ATOM 1400 O O . ALA A 1 183 ? -25.543 -1.009 38.661 1.00 81.00 183 ALA A O 1
ATOM 1401 N N . ALA A 1 184 ? -27.222 0.253 39.462 1.00 79.56 184 ALA A N 1
ATOM 1402 C CA . ALA A 1 184 ? -27.245 1.158 38.316 1.00 79.56 184 ALA A CA 1
ATOM 1403 C C . ALA A 1 184 ? -25.912 1.908 38.146 1.00 79.56 184 ALA A C 1
ATOM 1405 O O . ALA A 1 184 ? -25.434 2.056 37.026 1.00 79.56 184 ALA A O 1
ATOM 1406 N N . LYS A 1 185 ? -25.286 2.366 39.242 1.00 88.50 185 LYS A N 1
ATOM 1407 C CA . LYS A 1 185 ? -23.978 3.039 39.186 1.00 88.50 185 LYS A CA 1
ATOM 1408 C C . LYS A 1 185 ? -22.878 2.095 38.690 1.00 88.50 185 LYS A C 1
ATOM 1410 O O . LYS A 1 185 ? -22.127 2.501 37.811 1.00 88.50 185 LYS A O 1
ATOM 1415 N N . ARG A 1 186 ? -22.806 0.861 39.207 1.00 86.06 186 ARG A N 1
ATOM 1416 C CA . ARG A 1 186 ? -21.812 -0.140 38.778 1.00 86.06 186 ARG A CA 1
ATOM 1417 C C . ARG A 1 186 ? -21.916 -0.446 37.287 1.00 86.06 186 ARG A C 1
ATOM 1419 O O . ARG A 1 186 ? -20.930 -0.269 36.588 1.00 86.06 186 ARG A O 1
ATOM 1426 N N . ALA A 1 187 ? -23.118 -0.745 36.789 1.00 80.50 187 ALA A N 1
ATOM 1427 C CA . ALA A 1 187 ? -23.332 -1.011 35.364 1.00 80.50 187 ALA A CA 1
ATOM 1428 C C . ALA A 1 187 ? -22.894 0.168 34.472 1.00 80.50 187 ALA A C 1
ATOM 1430 O O . ALA A 1 187 ? -22.282 -0.022 33.425 1.00 80.50 187 ALA A O 1
ATOM 1431 N N . GLY A 1 188 ? -23.169 1.407 34.895 1.00 83.25 188 GLY A N 1
ATOM 1432 C CA . GLY A 1 188 ? -22.716 2.597 34.171 1.00 83.25 188 GLY A CA 1
ATOM 1433 C C . GLY A 1 188 ? -21.196 2.765 34.153 1.00 83.25 188 GLY A C 1
ATOM 1434 O O . GLY A 1 188 ? -20.644 3.137 33.120 1.00 83.25 188 GLY A O 1
ATOM 1435 N N . VAL A 1 189 ? -20.532 2.491 35.280 1.00 88.69 189 VAL A N 1
ATOM 1436 C CA . VAL A 1 189 ? -19.068 2.573 35.409 1.00 88.69 189 VAL A CA 1
ATOM 1437 C C . VAL A 1 189 ? -18.385 1.479 34.593 1.00 88.69 189 VAL A C 1
ATOM 1439 O O . VAL A 1 189 ? -17.474 1.794 33.840 1.00 88.69 189 VAL A O 1
ATOM 1442 N N . GLU A 1 190 ? -18.844 0.230 34.679 1.00 86.25 190 GLU A N 1
ATOM 1443 C CA . GLU A 1 190 ? -18.281 -0.901 33.925 1.00 86.25 190 GLU A CA 1
ATOM 1444 C C . GLU A 1 190 ? -18.364 -0.673 32.411 1.00 86.25 190 GLU A C 1
ATOM 1446 O O . GLU A 1 190 ? -17.398 -0.895 31.685 1.00 86.25 190 GLU A O 1
ATOM 1451 N N . MET A 1 191 ? -19.495 -0.157 31.927 1.00 82.81 191 MET A N 1
ATOM 1452 C CA . MET A 1 191 ? -19.665 0.192 30.514 1.00 82.81 191 MET A CA 1
ATOM 1453 C C . MET A 1 191 ? -18.803 1.374 30.082 1.00 82.81 191 MET A C 1
ATOM 1455 O O . MET A 1 191 ? -18.282 1.371 28.970 1.00 82.81 191 MET A O 1
ATOM 1459 N N . GLY A 1 192 ? -18.672 2.385 30.946 1.00 86.56 192 GLY A N 1
ATOM 1460 C CA . GLY A 1 192 ? -17.776 3.514 30.710 1.00 86.56 192 GLY A CA 1
ATOM 1461 C C . GLY A 1 192 ? -16.331 3.044 30.583 1.00 86.56 192 GLY A C 1
ATOM 1462 O O . GLY A 1 192 ? -15.700 3.305 29.567 1.00 86.56 192 GLY A O 1
ATOM 1463 N N . LEU A 1 193 ? -15.867 2.252 31.552 1.00 89.94 193 LEU A N 1
ATOM 1464 C CA . LEU A 1 193 ? -14.520 1.694 31.569 1.00 89.94 193 LEU A CA 1
ATOM 1465 C C . LEU A 1 193 ? -14.248 0.823 30.338 1.00 89.94 193 LEU A C 1
ATOM 1467 O O . LEU A 1 193 ? -13.201 0.972 29.722 1.00 89.94 193 LEU A O 1
ATOM 1471 N N . ALA A 1 194 ? -15.188 -0.039 29.939 1.00 83.94 194 ALA A N 1
ATOM 1472 C CA . ALA A 1 194 ? -15.037 -0.859 28.737 1.00 83.94 194 ALA A CA 1
ATOM 1473 C C . ALA A 1 194 ? -14.932 -0.004 27.459 1.00 83.94 194 ALA A C 1
ATOM 1475 O O . ALA A 1 194 ? -14.101 -0.281 26.598 1.00 83.94 194 ALA A O 1
ATOM 1476 N N . ALA A 1 195 ? -15.747 1.049 27.335 1.00 83.75 195 ALA A N 1
ATOM 1477 C CA . ALA A 1 195 ? -15.681 1.967 26.198 1.00 83.75 195 ALA A CA 1
ATOM 1478 C C . ALA A 1 195 ? -14.364 2.764 26.170 1.00 83.75 195 ALA A C 1
ATOM 1480 O O . ALA A 1 195 ? -13.800 2.975 25.096 1.00 83.75 195 ALA A O 1
ATOM 1481 N N . ASP A 1 196 ? -13.870 3.185 27.334 1.00 90.94 196 ASP A N 1
ATOM 1482 C CA . ASP A 1 196 ? -12.602 3.904 27.464 1.00 90.94 196 ASP A CA 1
ATOM 1483 C C . ASP A 1 196 ? -11.410 2.981 27.161 1.00 90.94 196 ASP A C 1
ATOM 1485 O O . ASP A 1 196 ? -10.519 3.365 26.407 1.00 90.94 196 ASP A O 1
ATOM 1489 N N . GLN A 1 197 ? -11.441 1.731 27.635 1.00 91.50 197 GLN A N 1
ATOM 1490 C CA . GLN A 1 197 ? -10.451 0.703 27.295 1.00 91.50 197 GLN A CA 1
ATOM 1491 C C . GLN A 1 197 ? -10.398 0.429 25.789 1.00 91.50 197 GLN A C 1
ATOM 1493 O O . GLN A 1 197 ? -9.308 0.353 25.230 1.00 91.50 197 GLN A O 1
ATOM 1498 N N . MET A 1 198 ? -11.550 0.326 25.116 1.00 86.38 198 MET A N 1
ATOM 1499 C CA . MET A 1 198 ? -11.594 0.150 23.658 1.00 86.38 198 MET A CA 1
ATOM 1500 C C . MET A 1 198 ? -10.986 1.334 22.912 1.00 86.38 198 MET A C 1
ATOM 1502 O O . MET A 1 198 ? -10.280 1.134 21.929 1.00 86.38 198 MET A O 1
ATOM 1506 N N . ARG A 1 199 ? -11.255 2.566 23.360 1.00 87.75 199 ARG A N 1
ATOM 1507 C CA . ARG A 1 199 ? -10.676 3.768 22.743 1.00 87.75 199 ARG A CA 1
ATOM 1508 C C . ARG A 1 199 ? -9.168 3.812 22.910 1.00 87.75 199 ARG A C 1
ATOM 1510 O O . ARG A 1 199 ? -8.486 4.032 21.920 1.00 87.75 199 ARG A O 1
ATOM 1517 N N . LEU A 1 200 ? -8.686 3.569 24.128 1.00 94.06 200 LEU A N 1
ATOM 1518 C CA . LEU A 1 200 ? -7.260 3.553 24.431 1.00 94.06 200 LEU A CA 1
ATOM 1519 C C . LEU A 1 200 ? -6.535 2.474 23.618 1.00 94.06 200 LEU A C 1
ATOM 1521 O O . LEU A 1 200 ? -5.502 2.748 23.025 1.00 94.06 200 LEU A O 1
ATOM 1525 N N . GLN A 1 201 ? -7.094 1.262 23.542 1.00 89.38 201 GLN A N 1
ATOM 1526 C CA . GLN A 1 201 ? -6.510 0.199 22.723 1.00 89.38 201 GLN A CA 1
ATOM 1527 C C . GLN A 1 201 ? -6.523 0.537 21.234 1.00 89.38 201 GLN A C 1
ATOM 1529 O O . GLN A 1 201 ? -5.518 0.352 20.564 1.00 89.38 201 GLN A O 1
ATOM 1534 N N . ALA A 1 202 ? -7.619 1.084 20.707 1.00 83.50 202 ALA A N 1
ATOM 1535 C CA . ALA A 1 202 ? -7.645 1.510 19.312 1.00 83.50 202 ALA A CA 1
ATOM 1536 C C . ALA A 1 202 ? -6.619 2.598 19.005 1.00 83.50 202 ALA A C 1
ATOM 1538 O O . ALA A 1 202 ? -6.063 2.579 17.920 1.00 83.50 202 ALA A O 1
ATOM 1539 N N . GLU A 1 203 ? -6.392 3.532 19.928 1.00 90.94 203 GLU A N 1
ATOM 1540 C CA . GLU A 1 203 ? -5.379 4.577 19.787 1.00 90.94 203 GLU A CA 1
ATOM 1541 C C . GLU A 1 203 ? -3.975 3.968 19.710 1.00 90.94 203 GLU A C 1
ATOM 1543 O O . GLU A 1 203 ? -3.304 4.157 18.698 1.00 90.94 203 GLU A O 1
ATOM 1548 N N . ILE A 1 204 ? -3.607 3.136 20.692 1.00 93.62 204 ILE A N 1
ATOM 1549 C CA . ILE A 1 204 ? -2.306 2.449 20.744 1.00 93.62 204 ILE A CA 1
ATOM 1550 C C . ILE A 1 204 ? -2.068 1.600 19.490 1.00 93.62 204 ILE A C 1
ATOM 1552 O O . ILE A 1 204 ? -1.020 1.705 18.856 1.00 93.62 204 ILE A O 1
ATOM 1556 N N . GLU A 1 205 ? -3.027 0.748 19.120 1.00 88.75 205 GLU A N 1
ATOM 1557 C CA . GLU A 1 205 ? -2.847 -0.149 17.973 1.00 88.75 205 GLU A CA 1
ATOM 1558 C C . GLU A 1 205 ? -2.913 0.612 16.641 1.00 88.75 205 GLU A C 1
ATOM 1560 O O . GLU A 1 205 ? -2.318 0.175 15.659 1.00 88.75 205 GLU A O 1
ATOM 1565 N N . SER A 1 206 ? -3.597 1.761 16.584 1.00 87.69 206 SER A N 1
ATOM 1566 C CA . SER A 1 206 ? -3.585 2.605 15.387 1.00 87.69 206 SER A CA 1
ATOM 1567 C C . SER A 1 206 ? -2.271 3.327 15.182 1.00 87.69 206 SER A C 1
ATOM 1569 O O . SER A 1 206 ? -1.784 3.319 14.062 1.00 87.69 206 SER A O 1
ATOM 1571 N N . GLU A 1 207 ? -1.682 3.878 16.244 1.00 93.69 207 GLU A N 1
ATOM 1572 C CA . GLU A 1 207 ? -0.374 4.534 16.189 1.00 93.69 207 GLU A CA 1
ATOM 1573 C C . GLU A 1 207 ? 0.681 3.539 15.691 1.00 93.69 207 GLU A C 1
ATOM 1575 O O . GLU A 1 207 ? 1.339 3.776 14.684 1.00 93.69 207 GLU A O 1
ATOM 1580 N N . ARG A 1 208 ? 0.715 2.335 16.278 1.00 93.38 208 ARG A N 1
ATOM 1581 C CA . ARG A 1 208 ? 1.601 1.251 15.822 1.00 93.38 208 ARG A CA 1
ATOM 1582 C C . ARG A 1 208 ? 1.366 0.849 14.371 1.00 93.38 208 ARG A C 1
ATOM 1584 O O . ARG A 1 208 ? 2.321 0.570 13.651 1.00 93.38 208 ARG A O 1
ATOM 1591 N N . ALA A 1 209 ? 0.107 0.739 13.949 1.00 87.88 209 ALA A N 1
ATOM 1592 C CA . ALA A 1 209 ? -0.215 0.366 12.577 1.00 87.88 209 ALA A CA 1
ATOM 1593 C C . ALA A 1 209 ? 0.144 1.480 11.580 1.00 87.88 209 ALA A C 1
ATOM 1595 O O . ALA A 1 209 ? 0.561 1.163 10.467 1.00 87.88 209 ALA A O 1
ATOM 1596 N N . GLU A 1 210 ? -0.002 2.754 11.958 1.00 91.69 210 GLU A N 1
ATOM 1597 C CA . GLU A 1 210 ? 0.435 3.908 11.163 1.00 91.69 210 GLU A CA 1
ATOM 1598 C C . GLU A 1 210 ? 1.960 3.900 11.010 1.00 91.69 210 GLU A C 1
ATOM 1600 O O . GLU A 1 210 ? 2.432 3.849 9.872 1.00 91.69 210 GLU A O 1
ATOM 1605 N N . ASP A 1 211 ? 2.709 3.789 12.111 1.00 95.38 211 ASP A N 1
ATOM 1606 C CA . ASP A 1 211 ? 4.177 3.703 12.102 1.00 95.38 211 ASP A CA 1
ATOM 1607 C C . ASP A 1 211 ? 4.676 2.554 11.210 1.00 95.38 211 ASP A C 1
ATOM 1609 O O . ASP A 1 211 ? 5.534 2.736 10.346 1.00 95.38 211 ASP A O 1
ATOM 1613 N N . LEU A 1 212 ? 4.093 1.357 11.354 1.00 93.69 212 LEU A N 1
ATOM 1614 C CA . LEU A 1 212 ? 4.457 0.199 10.532 1.00 93.69 212 LEU A CA 1
ATOM 1615 C C . LEU A 1 212 ? 4.068 0.366 9.061 1.00 93.69 212 LEU A C 1
ATOM 1617 O O . LEU A 1 212 ? 4.730 -0.196 8.189 1.00 93.69 212 LEU A O 1
ATOM 1621 N N . THR A 1 213 ? 2.992 1.097 8.764 1.00 92.81 213 THR A N 1
ATOM 1622 C CA . THR A 1 213 ? 2.593 1.394 7.381 1.00 92.81 213 THR A CA 1
ATOM 1623 C C . THR A 1 213 ? 3.603 2.336 6.726 1.00 92.81 213 THR A C 1
ATOM 1625 O O . THR A 1 213 ? 3.936 2.160 5.550 1.00 92.81 213 THR A O 1
ATOM 1628 N N . GLU A 1 214 ? 4.111 3.317 7.474 1.00 95.50 214 GLU A N 1
ATOM 1629 C CA . GLU A 1 214 ? 5.188 4.203 7.030 1.00 95.50 214 GLU A CA 1
ATOM 1630 C C . GLU A 1 214 ? 6.492 3.422 6.826 1.00 95.50 214 GLU A C 1
ATOM 1632 O O . GLU A 1 214 ? 7.050 3.456 5.726 1.00 95.50 214 GLU A O 1
ATOM 1637 N N . GLU A 1 215 ? 6.918 2.631 7.814 1.00 95.88 215 GLU A N 1
ATOM 1638 C CA . GLU A 1 215 ? 8.138 1.815 7.743 1.00 95.88 215 GLU A CA 1
ATOM 1639 C C . GLU A 1 215 ? 8.091 0.812 6.580 1.00 95.88 215 GLU A C 1
ATOM 1641 O O . GLU A 1 215 ? 9.035 0.719 5.792 1.00 95.88 215 GLU A O 1
ATOM 1646 N N . TYR A 1 216 ? 6.969 0.103 6.410 1.00 93.56 216 TYR A N 1
ATOM 1647 C CA . TYR A 1 216 ? 6.779 -0.830 5.297 1.00 93.56 216 TYR A CA 1
ATOM 1648 C C . TYR A 1 216 ? 6.845 -0.118 3.943 1.00 93.56 216 TYR A C 1
ATOM 1650 O O . TYR A 1 216 ? 7.472 -0.624 3.010 1.00 93.56 216 TYR A O 1
ATOM 1658 N N . SER A 1 217 ? 6.241 1.070 3.826 1.00 94.62 217 SER A N 1
ATOM 1659 C CA . SER A 1 217 ? 6.306 1.848 2.588 1.00 94.62 217 SER A CA 1
ATOM 1660 C C . SER A 1 217 ? 7.721 2.331 2.272 1.00 94.62 217 SER A C 1
ATOM 1662 O O . SER A 1 217 ? 8.151 2.189 1.131 1.00 94.62 217 SER A O 1
ATOM 1664 N N . ALA A 1 218 ? 8.478 2.792 3.271 1.00 96.69 218 ALA A N 1
ATOM 1665 C C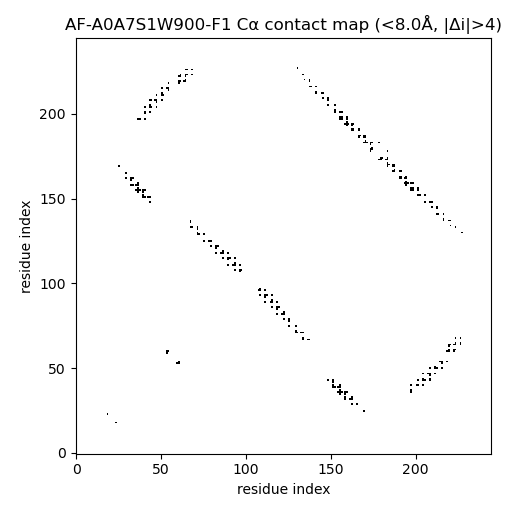A . ALA A 1 218 ? 9.867 3.204 3.098 1.00 96.69 218 ALA A CA 1
ATOM 1666 C C . ALA A 1 218 ? 10.762 2.025 2.680 1.00 96.69 218 ALA A C 1
ATOM 1668 O O . ALA A 1 218 ? 11.587 2.153 1.775 1.00 96.69 218 ALA A O 1
ATOM 1669 N N . ALA A 1 219 ? 10.566 0.850 3.286 1.00 96.00 219 ALA A N 1
ATOM 1670 C CA . ALA A 1 219 ? 11.296 -0.358 2.912 1.00 96.00 219 ALA A CA 1
ATOM 1671 C C . ALA A 1 219 ? 10.970 -0.811 1.477 1.00 96.00 219 ALA A C 1
ATOM 1673 O O . ALA A 1 219 ? 11.861 -1.245 0.743 1.00 96.00 219 ALA A O 1
ATOM 1674 N N . LEU A 1 220 ? 9.708 -0.676 1.058 1.00 95.56 220 LEU A N 1
ATOM 1675 C CA . LEU A 1 220 ? 9.284 -0.962 -0.310 1.00 95.56 220 LEU A CA 1
ATOM 1676 C C . LEU A 1 220 ? 9.856 0.043 -1.320 1.00 95.56 220 LEU A C 1
ATOM 1678 O O . LEU A 1 220 ? 10.288 -0.375 -2.392 1.00 95.56 220 LEU A O 1
ATOM 1682 N N . GLU A 1 221 ? 9.893 1.338 -0.992 1.00 96.62 221 GLU A N 1
ATOM 1683 C CA . GLU A 1 221 ? 10.541 2.362 -1.825 1.00 96.62 221 GLU A CA 1
ATOM 1684 C C . GLU A 1 221 ? 12.036 2.070 -2.000 1.00 96.62 221 GLU A C 1
ATOM 1686 O O . GLU A 1 221 ? 12.514 2.047 -3.131 1.00 96.62 221 GLU A O 1
ATOM 1691 N N . ALA A 1 222 ? 12.750 1.730 -0.923 1.00 97.12 222 ALA A N 1
ATOM 1692 C CA . ALA A 1 222 ? 14.168 1.376 -0.991 1.00 97.12 222 ALA A CA 1
ATOM 1693 C C . ALA A 1 222 ? 14.428 0.125 -1.853 1.00 97.12 222 ALA A C 1
ATOM 1695 O O . ALA A 1 222 ? 15.365 0.092 -2.653 1.00 97.12 222 ALA A O 1
ATOM 1696 N N . ALA A 1 223 ? 13.588 -0.908 -1.722 1.00 96.44 223 ALA A N 1
ATOM 1697 C CA . ALA A 1 223 ? 13.686 -2.102 -2.559 1.00 96.44 223 ALA A CA 1
ATOM 1698 C C . ALA A 1 223 ? 13.386 -1.797 -4.035 1.00 96.44 223 ALA A C 1
ATOM 1700 O O . ALA A 1 223 ? 14.046 -2.341 -4.921 1.00 96.44 223 ALA A O 1
ATOM 1701 N N . LEU A 1 224 ? 12.415 -0.919 -4.304 1.00 96.69 224 LEU A N 1
ATOM 1702 C CA . LEU A 1 224 ? 12.092 -0.478 -5.656 1.00 96.69 224 LEU A CA 1
ATOM 1703 C C . LEU A 1 224 ? 13.239 0.328 -6.275 1.00 96.69 224 LEU A C 1
ATOM 1705 O O . LEU A 1 224 ? 13.602 0.057 -7.416 1.00 96.69 224 LEU A O 1
ATOM 1709 N N . ASP A 1 225 ? 13.826 1.275 -5.543 1.00 97.62 225 ASP A N 1
ATOM 1710 C CA . ASP A 1 225 ? 14.952 2.074 -6.038 1.00 97.62 225 ASP A CA 1
ATOM 1711 C C . ASP A 1 225 ? 16.162 1.179 -6.363 1.00 97.62 225 ASP A C 1
ATOM 1713 O O . ASP A 1 225 ? 16.736 1.313 -7.441 1.00 97.62 225 ASP A O 1
ATOM 1717 N N . SER A 1 226 ? 16.472 0.177 -5.526 1.00 97.31 226 SER A N 1
ATOM 1718 C CA . SER A 1 226 ? 17.526 -0.807 -5.831 1.00 97.31 226 SER A CA 1
ATOM 1719 C C . SER A 1 226 ? 17.236 -1.619 -7.102 1.00 97.31 226 SER A C 1
ATOM 1721 O O . SER A 1 226 ? 18.150 -1.939 -7.861 1.00 97.31 226 SER A O 1
ATOM 1723 N N . ARG A 1 227 ? 15.966 -1.946 -7.380 1.00 96.62 227 ARG A N 1
ATOM 1724 C CA . ARG A 1 227 ? 15.581 -2.606 -8.638 1.00 96.62 227 ARG A CA 1
ATOM 1725 C C . ARG A 1 227 ? 15.681 -1.675 -9.838 1.00 96.62 227 ARG A C 1
ATOM 1727 O O . ARG A 1 227 ? 16.087 -2.130 -10.900 1.00 96.62 227 ARG A O 1
ATOM 1734 N N . ILE A 1 228 ? 15.314 -0.405 -9.687 1.00 95.62 228 ILE A N 1
ATOM 1735 C CA . ILE A 1 228 ? 15.453 0.595 -10.750 1.00 95.62 228 ILE A CA 1
ATOM 1736 C C . ILE A 1 228 ? 16.930 0.770 -11.113 1.00 95.62 228 ILE A C 1
ATOM 1738 O O . ILE A 1 228 ? 17.250 0.743 -12.296 1.00 95.62 228 ILE A O 1
ATOM 1742 N N . GLU A 1 229 ? 17.816 0.868 -10.121 1.00 97.62 229 GLU A N 1
ATOM 1743 C CA . GLU A 1 229 ? 19.268 0.953 -10.326 1.00 97.62 229 GLU A CA 1
ATOM 1744 C C . GLU A 1 229 ? 19.796 -0.271 -11.091 1.00 97.62 229 GLU A C 1
ATOM 1746 O O . GLU A 1 229 ? 20.402 -0.118 -12.144 1.00 97.62 229 GLU A O 1
ATOM 1751 N N . GLN A 1 230 ? 19.433 -1.492 -10.671 1.00 96.12 230 GLN A N 1
ATOM 1752 C CA . GLN A 1 230 ? 19.804 -2.722 -11.391 1.00 96.12 230 GLN A CA 1
ATOM 1753 C C . GLN A 1 230 ? 19.329 -2.743 -12.852 1.00 96.12 230 GLN A C 1
ATOM 1755 O O . GLN A 1 230 ? 19.992 -3.325 -13.710 1.00 96.12 230 GLN A O 1
ATOM 1760 N N . LEU A 1 231 ? 18.162 -2.160 -13.145 1.00 93.06 231 LEU A N 1
ATOM 1761 C CA . LEU A 1 231 ? 17.662 -2.056 -14.516 1.00 93.06 231 LEU A CA 1
ATOM 1762 C C . LEU A 1 231 ? 18.438 -1.030 -15.333 1.00 93.06 231 LEU A C 1
ATOM 1764 O O . LEU A 1 231 ? 18.706 -1.288 -16.501 1.00 93.06 231 LEU A O 1
ATOM 1768 N N . GLN A 1 232 ? 18.799 0.100 -14.731 1.00 94.75 232 GLN A N 1
ATOM 1769 C CA . GLN A 1 232 ? 19.612 1.124 -15.380 1.00 94.75 232 GLN A CA 1
ATOM 1770 C C . GLN A 1 232 ? 21.014 0.593 -15.686 1.00 94.75 232 GLN A C 1
ATOM 1772 O O . GLN A 1 232 ? 21.460 0.711 -16.823 1.00 94.75 232 GLN A O 1
ATOM 1777 N N . ASP A 1 233 ? 21.642 -0.096 -14.733 1.00 96.12 233 ASP A N 1
ATOM 1778 C CA . ASP A 1 233 ? 22.942 -0.745 -14.928 1.00 96.12 233 ASP A CA 1
ATOM 1779 C C . ASP A 1 233 ? 22.896 -1.785 -16.057 1.00 96.12 233 ASP A C 1
ATOM 1781 O O . ASP A 1 233 ? 23.817 -1.877 -16.871 1.00 96.12 233 ASP A O 1
ATOM 1785 N N . ALA A 1 234 ? 21.812 -2.565 -16.139 1.00 94.94 234 ALA A N 1
ATOM 1786 C CA . ALA A 1 234 ? 21.617 -3.529 -17.217 1.00 94.94 234 ALA A CA 1
ATOM 1787 C C . ALA A 1 234 ? 21.433 -2.839 -18.581 1.00 94.94 234 ALA A C 1
ATOM 1789 O O . ALA A 1 234 ? 22.048 -3.259 -19.560 1.00 94.94 234 ALA A O 1
ATOM 1790 N N . GLU A 1 235 ? 20.629 -1.772 -18.651 1.00 90.75 235 GLU A N 1
ATOM 1791 C CA . GLU A 1 235 ? 20.436 -0.982 -19.875 1.00 90.75 235 GLU A CA 1
ATOM 1792 C C . GLU A 1 235 ? 21.746 -0.330 -20.345 1.00 90.75 235 GLU A C 1
ATOM 1794 O O . GLU A 1 235 ? 22.059 -0.363 -21.536 1.00 90.75 235 GLU A O 1
ATOM 1799 N N . ASP A 1 236 ? 22.537 0.228 -19.429 1.00 92.75 236 ASP A N 1
ATOM 1800 C CA . ASP A 1 236 ? 23.813 0.863 -19.758 1.00 92.75 236 ASP A CA 1
ATOM 1801 C C . ASP A 1 236 ? 24.874 -0.170 -20.160 1.00 92.75 236 ASP A C 1
ATOM 1803 O O . ASP A 1 236 ? 25.604 0.045 -21.130 1.00 92.75 236 ASP A O 1
ATOM 1807 N N . SER A 1 237 ? 24.904 -1.339 -19.510 1.00 95.62 237 SER A N 1
ATOM 1808 C CA . SER A 1 237 ? 25.756 -2.454 -19.935 1.00 95.62 237 SER A CA 1
ATOM 1809 C C . SER A 1 237 ? 25.389 -2.963 -21.333 1.00 95.62 237 SER A C 1
ATOM 1811 O O . SER A 1 237 ? 26.284 -3.303 -22.108 1.00 95.62 237 SER A O 1
ATOM 1813 N N . GLU A 1 238 ? 24.099 -3.028 -21.677 1.00 91.94 238 GLU A N 1
ATOM 1814 C CA . GLU A 1 238 ? 23.659 -3.398 -23.026 1.00 91.94 238 GLU A CA 1
ATOM 1815 C C . GLU A 1 238 ? 24.033 -2.339 -24.067 1.00 91.94 238 GLU A C 1
ATOM 1817 O O . GLU A 1 238 ? 24.380 -2.700 -25.192 1.00 91.94 238 GLU A O 1
ATOM 1822 N N . ARG A 1 239 ? 23.984 -1.049 -23.713 1.00 88.69 239 ARG A N 1
ATOM 1823 C CA . ARG A 1 239 ? 24.420 0.045 -24.596 1.00 88.69 239 ARG A CA 1
ATOM 1824 C C . ARG A 1 239 ? 25.910 -0.028 -24.893 1.00 88.69 239 ARG A C 1
ATOM 1826 O O . ARG A 1 239 ? 26.274 -0.040 -26.063 1.00 88.69 239 ARG A O 1
ATOM 1833 N N . MET A 1 240 ? 26.749 -0.180 -23.868 1.00 93.69 240 MET A N 1
ATOM 1834 C CA . MET A 1 240 ? 28.198 -0.335 -24.059 1.00 93.69 240 MET A CA 1
ATOM 1835 C C . MET A 1 240 ? 28.519 -1.535 -24.963 1.00 93.69 240 MET A C 1
ATOM 1837 O O . MET A 1 240 ? 29.329 -1.429 -25.876 1.00 93.69 240 MET A O 1
ATOM 1841 N N . ALA A 1 241 ? 27.814 -2.656 -24.784 1.00 93.62 241 ALA A N 1
ATOM 1842 C CA . ALA A 1 241 ? 27.995 -3.840 -25.624 1.00 93.62 241 ALA A CA 1
ATOM 1843 C C . ALA A 1 241 ? 27.527 -3.666 -27.085 1.00 93.62 241 ALA A C 1
ATOM 1845 O O . ALA A 1 241 ? 27.888 -4.489 -27.931 1.00 93.62 241 ALA A O 1
ATOM 1846 N N . ARG A 1 242 ? 26.692 -2.660 -27.388 1.00 85.56 242 ARG A N 1
ATOM 1847 C CA . ARG A 1 242 ? 26.306 -2.296 -28.763 1.00 85.56 242 ARG A CA 1
ATOM 1848 C C . ARG A 1 242 ? 27.325 -1.359 -29.400 1.00 85.56 242 ARG A C 1
ATOM 1850 O O . ARG A 1 242 ? 27.614 -1.553 -30.570 1.00 85.56 242 ARG A O 1
ATOM 1857 N N . ASP A 1 243 ? 27.872 -0.414 -28.639 1.00 85.38 243 ASP A N 1
ATOM 1858 C CA . ASP A 1 243 ? 28.886 0.529 -29.130 1.00 85.38 243 ASP A CA 1
ATOM 1859 C C . ASP A 1 243 ? 30.210 -0.173 -29.502 1.00 85.38 243 ASP A C 1
ATOM 1861 O O . ASP A 1 243 ? 30.939 0.304 -30.369 1.00 85.38 243 ASP A O 1
ATOM 1865 N N . ASP A 1 244 ? 30.501 -1.325 -28.888 1.00 91.44 244 ASP A N 1
ATOM 1866 C CA . ASP A 1 244 ? 31.674 -2.157 -29.197 1.00 91.44 244 ASP A CA 1
ATOM 1867 C C . ASP A 1 244 ? 31.536 -3.015 -30.482 1.00 91.44 244 ASP A C 1
ATOM 1869 O O . ASP A 1 244 ? 32.512 -3.657 -30.886 1.00 91.44 244 ASP A O 1
ATOM 1873 N N . ARG A 1 245 ? 30.347 -3.095 -31.102 1.00 83.19 245 ARG A N 1
ATOM 1874 C CA . ARG A 1 245 ? 30.078 -3.924 -32.299 1.00 83.19 245 ARG A CA 1
ATOM 1875 C C . ARG A 1 245 ? 30.148 -3.127 -33.593 1.00 83.19 245 ARG A C 1
ATOM 1877 O O . ARG A 1 245 ? 30.692 -3.699 -34.565 1.00 83.19 245 ARG A O 1
#

Solvent-accessible surface area (backbone atoms only — not comparable to full-atom values): 12931 Å² total; per-residue (Å²): 135,82,81,78,81,77,80,78,79,79,76,79,81,78,79,77,81,79,80,53,70,67,60,53,53,50,53,49,53,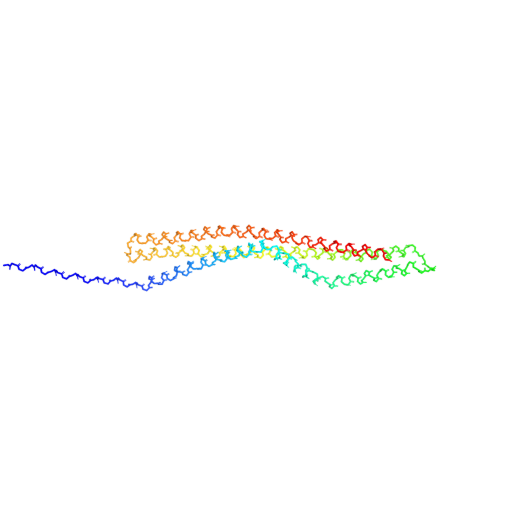51,50,52,37,52,49,54,25,52,51,29,45,49,50,39,53,50,49,40,51,51,41,49,53,41,63,75,32,64,64,56,38,45,52,52,29,47,50,41,50,53,50,32,51,59,75,44,43,65,63,50,56,50,39,50,50,52,29,52,54,34,46,53,50,34,51,54,64,68,64,59,91,84,80,83,49,76,65,56,48,52,51,32,50,50,50,30,51,49,31,52,49,50,47,55,49,50,55,52,50,37,55,51,49,36,55,48,53,54,52,51,52,41,51,51,53,57,48,50,51,52,51,37,46,50,48,25,52,47,27,25,52,50,34,40,53,48,20,55,50,50,28,52,49,34,52,72,72,68,46,54,70,65,59,26,49,49,52,32,49,55,28,43,51,52,22,50,51,48,45,53,49,36,50,56,46,42,52,54,34,49,54,42,46,51,53,44,43,53,54,35,49,54,42,34,49,57,49,51,49,55,49,52,54,49,52,50,54,53,49,53,62,54,76,76,106

Mean predicted aligned error: 6.26 Å

Organism: Alexandrium catenella (NCBI:txid2925)

Radius of gyration: 36.61 Å; Cα contacts (8 Å, |Δi|>4): 167; chains: 1; bounding box: 69×58×135 Å

Secondary structure (DSSP, 8-state):
-PPPPPPPPPPPPPPPPPPPHHHHHHHHHHHHHHHHHHHHHHHHHHHHHHHHHHHH-HHHHHHHHHHHHHHHHHHHHHHHHHHHHHHHHHHHHHHHHHH-TT---HHHHHHHHHHHHHHHHHHHHHHHHHHHHHHHHHHHHHHHHHHHHHHHHHHHHHHHHH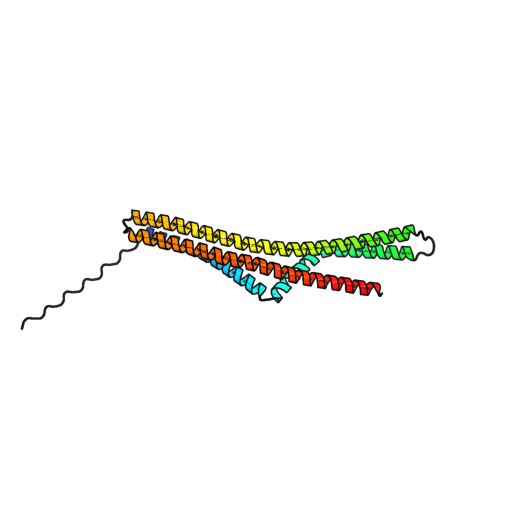HHHHHHHHHHHHHHTT--HHHHHHHHHHHHHHHHHHHHHHHHHHHHHHHHHHHHHHHHHHHHHHHHHHHHHHHHHHHHHHHT-

Nearest PDB structures (foldseek):
  3ja6-assembly1_H  TM=3.628E-01  e=3.851E-01  Escherichia coli
  3ja6-assembly1_I  TM=3.346E-01  e=4.247E-01  Escherichia coli
  3zx6-assembly1_A  TM=2.283E-01  e=4.919E-01  Archaeoglobus fulgidus DSM 4304
  8glv-assembly1_Em  TM=3.045E-01  e=4.244E+00  Chlamydomonas reinhardtii
  3zx6-assembly1_B  TM=2.415E-01  e=2.245E+00  Archaeoglobus fulgidus DSM 4304